Protein AF-A0A8J8BDE6-F1 (afdb_monomer)

Nearest PDB structures (foldseek):
  3aei-assembly1_A  TM=4.776E-01  e=4.892E+00  Thermococcus sp. JCM 11816

Foldseek 3Di:
DDDDDDDDDPPDPDDPDFFWWFKWWWDQDPQQWTDTDQFPDPDDRTLGTLVCLDLQQLDVQLVVLPDDQSVCSVPFKGKFWLVCLVVLLVSLVSCLVVLCSSQPDPVPPDDDDQQPDDDPPDRPRVPDPVSSVVVSVVNNVSSVSNNSSSVRNNVVVTIMIIGSDSDDIDGDPPDPDDPPDPPPDDDDDDDDDDDDDDDDDDDDDDD

Organism: NCBI:txid977794

Secondary structure (DSSP, 8-state):
--PPP--------------EEEEEEEEE-TTSBEEEE--S-SS-SEEEETTHIIIIITSHHHHHHT--SGGGTTTS-EEE-GGGHHHHHHHHHHHHTTHHHHS--GGGS-SS-TT----TTS-----SHHHHHHHHHHHHHHHHHHHHHHHHHHHHT-EEEEESS----PBPTT-------PPPPPPPPP-----------------

pLDDT: mean 70.92, std 23.75, range [28.34, 98.38]

Mean predicted aligned error: 15.82 Å

Sequence (207 aa):
MIVPKPGGSARGAWSTATVDLAVQVFIDREDGRRDLFDPPTEAAGSAGFDSWRETVWGSPRARSLGARLLPRLAEADLLVEPARLHDLLEECALLRDRLETLIPGMDALDPHAPGYYVNTGSHVRIESAEAVAHFRHTVAQRLANIESAAMYALVVGGGVAISTAARAAEPAPDAPVEPTVPSPCAPCACAPGSCADPQPDADDTEP

Radius of gyration: 30.89 Å; Cα contacts (8 Å, |Δi|>4): 254; chains: 1; bounding box: 95×48×104 Å

Structure (mmCIF, N/CA/C/O backbone):
data_AF-A0A8J8BDE6-F1
#
_entry.id   AF-A0A8J8BDE6-F1
#
loop_
_atom_site.group_PDB
_atom_site.id
_atom_site.type_symbol
_atom_site.label_atom_id
_atom_site.label_alt_id
_atom_site.label_comp_id
_atom_site.label_asym_id
_atom_site.label_entity_id
_atom_site.label_seq_id
_atom_site.pdbx_PDB_ins_code
_atom_site.Cartn_x
_atom_site.Cartn_y
_atom_site.Cartn_z
_atom_site.occupancy
_atom_site.B_iso_or_e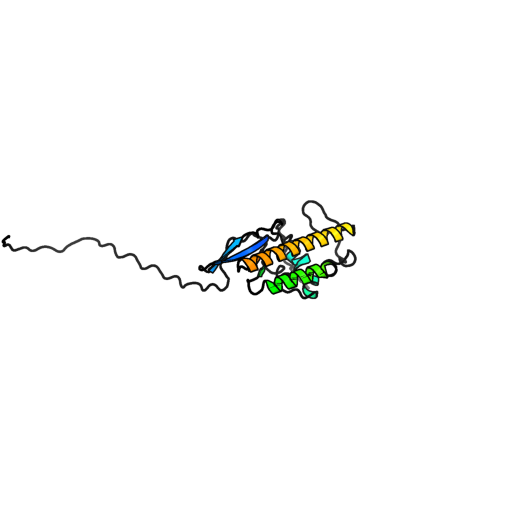quiv
_atom_site.auth_seq_id
_atom_site.auth_comp_id
_atom_site.auth_asym_id
_atom_site.auth_atom_id
_atom_site.pdbx_PDB_model_num
ATOM 1 N N . MET A 1 1 ? -25.568 -19.301 -47.663 1.00 36.06 1 MET A N 1
ATOM 2 C CA . MET A 1 1 ? -24.606 -19.691 -46.610 1.00 36.06 1 MET A CA 1
ATOM 3 C C . MET A 1 1 ? -24.149 -18.406 -45.938 1.00 36.06 1 MET A C 1
ATOM 5 O O . MET A 1 1 ? -23.683 -17.531 -46.652 1.00 36.06 1 MET A O 1
ATOM 9 N N . ILE A 1 2 ? -24.393 -18.232 -44.637 1.00 31.62 2 ILE A N 1
ATOM 10 C CA . ILE A 1 2 ? -24.129 -16.974 -43.915 1.00 31.62 2 ILE A CA 1
ATOM 11 C C . ILE A 1 2 ? -23.089 -17.260 -42.835 1.00 31.62 2 ILE A C 1
ATOM 13 O O . ILE A 1 2 ? -23.291 -18.160 -42.024 1.00 31.62 2 ILE A O 1
ATOM 17 N N . VAL A 1 3 ? -21.991 -16.504 -42.829 1.00 34.69 3 VAL A N 1
ATOM 18 C CA . VAL A 1 3 ? -20.985 -16.554 -41.760 1.00 34.69 3 VAL A CA 1
ATOM 19 C C . VAL A 1 3 ? -21.376 -15.522 -40.695 1.00 34.69 3 VAL A C 1
ATOM 21 O O . VAL A 1 3 ? -21.494 -14.341 -41.036 1.00 34.69 3 VAL A O 1
ATOM 24 N N . PRO A 1 4 ? -21.602 -15.913 -39.428 1.00 31.91 4 PRO A N 1
ATOM 25 C CA . PRO A 1 4 ? -21.906 -14.958 -38.371 1.00 31.91 4 PRO A CA 1
ATOM 26 C C . PRO A 1 4 ? -20.665 -14.120 -38.042 1.00 31.91 4 PRO A C 1
ATOM 28 O O . PRO A 1 4 ? -19.595 -14.647 -37.742 1.00 31.91 4 PRO A O 1
ATOM 31 N N . LYS A 1 5 ? -20.814 -12.794 -38.084 1.00 29.84 5 LYS A N 1
ATOM 32 C CA . LYS A 1 5 ? -19.776 -11.843 -37.674 1.00 29.84 5 LYS A CA 1
ATOM 33 C C . LYS A 1 5 ? -19.732 -11.800 -36.136 1.00 29.84 5 LYS A C 1
ATOM 35 O O . LYS A 1 5 ? -20.768 -11.490 -35.546 1.00 29.84 5 LYS A O 1
ATOM 40 N N . PRO A 1 6 ? -18.600 -12.095 -35.468 1.00 35.19 6 PRO A N 1
ATOM 41 C CA . PRO A 1 6 ? -18.543 -12.092 -34.008 1.00 35.19 6 PRO A CA 1
ATOM 42 C C . PRO A 1 6 ? -18.729 -10.670 -33.462 1.00 35.19 6 PRO A C 1
ATOM 44 O O . PRO A 1 6 ? -17.917 -9.778 -33.708 1.00 35.19 6 PRO A O 1
ATOM 47 N N . GLY A 1 7 ? -19.822 -10.459 -32.727 1.00 36.91 7 GLY A N 1
ATOM 48 C CA . GLY A 1 7 ? -20.143 -9.194 -32.072 1.00 36.91 7 GLY A CA 1
ATOM 49 C C . GLY A 1 7 ? -19.345 -9.002 -30.785 1.00 36.91 7 GLY A C 1
ATOM 50 O O . GLY A 1 7 ? -19.855 -9.260 -29.699 1.00 36.91 7 GLY A O 1
ATOM 51 N N . GLY A 1 8 ? -18.098 -8.545 -30.901 1.00 28.34 8 GLY A N 1
ATOM 52 C CA . GLY A 1 8 ? -17.304 -8.106 -29.754 1.00 28.34 8 GLY A CA 1
ATOM 53 C C . GLY A 1 8 ? -17.699 -6.697 -29.311 1.00 28.34 8 GLY A C 1
ATOM 54 O O . GLY A 1 8 ? -17.199 -5.720 -29.865 1.00 28.34 8 GLY A O 1
ATOM 55 N N . SER A 1 9 ? -18.574 -6.574 -28.309 1.00 33.00 9 SER A N 1
ATOM 56 C CA . SER A 1 9 ? -18.835 -5.284 -27.656 1.00 33.00 9 SER A CA 1
ATOM 57 C C . SER A 1 9 ? -17.592 -4.825 -26.896 1.00 33.00 9 SER A C 1
ATOM 59 O O . SER A 1 9 ? -17.266 -5.383 -25.848 1.00 33.00 9 SER A O 1
ATOM 61 N N . ALA A 1 10 ? -16.917 -3.792 -27.403 1.00 31.75 10 ALA A N 1
ATOM 62 C CA . ALA A 1 10 ? -15.747 -3.199 -26.767 1.00 31.75 10 ALA A CA 1
ATOM 63 C C . ALA A 1 10 ? -16.129 -2.468 -25.464 1.00 31.75 10 ALA A C 1
ATOM 65 O O . ALA A 1 10 ? -16.369 -1.261 -25.448 1.00 31.75 10 ALA A O 1
ATOM 66 N N . ARG A 1 11 ? -16.175 -3.205 -24.347 1.00 38.56 11 ARG A N 1
ATOM 67 C CA . ARG A 1 11 ? -16.138 -2.619 -23.000 1.00 38.56 11 ARG A CA 1
ATOM 68 C C . ARG A 1 11 ? -14.715 -2.115 -22.762 1.00 38.56 11 ARG A C 1
ATOM 70 O O . ARG A 1 11 ? -13.832 -2.902 -22.450 1.00 38.56 11 ARG A O 1
ATOM 77 N N . GLY A 1 12 ? -14.496 -0.825 -22.996 1.00 29.41 12 GLY A N 1
ATOM 78 C CA . GLY A 1 12 ? -13.153 -0.242 -23.007 1.00 29.41 12 GLY A CA 1
ATOM 79 C C . GLY A 1 12 ? -13.140 1.279 -23.132 1.00 29.41 12 GLY A C 1
ATOM 80 O O . GLY A 1 12 ? -12.253 1.828 -23.776 1.00 29.41 12 GLY A O 1
ATOM 81 N N . ALA A 1 13 ? -14.125 1.967 -22.547 1.00 30.31 13 ALA A N 1
ATOM 82 C CA . ALA A 1 13 ? -14.030 3.404 -22.304 1.00 30.31 13 ALA A CA 1
ATOM 83 C C . ALA A 1 13 ? -13.160 3.615 -21.054 1.00 30.31 13 ALA A C 1
ATOM 85 O O . ALA A 1 13 ? -13.671 3.697 -19.939 1.00 30.31 13 ALA A O 1
ATOM 86 N N . TRP A 1 14 ? -11.840 3.594 -21.241 1.00 32.06 14 TRP A N 1
ATOM 87 C CA . TRP A 1 14 ? -10.869 3.796 -20.168 1.00 32.06 14 TRP A CA 1
ATOM 88 C C . TRP A 1 14 ? -10.913 5.253 -19.696 1.00 32.06 14 TRP A C 1
ATOM 90 O O . TRP A 1 14 ? -10.899 6.179 -20.509 1.00 32.06 14 TRP A O 1
ATOM 100 N N . SER A 1 15 ? -11.009 5.457 -18.381 1.00 32.34 15 SER A N 1
ATOM 101 C CA . SER A 1 15 ? -11.026 6.800 -17.800 1.00 32.34 15 SER A CA 1
ATOM 102 C C . SER A 1 15 ? -9.646 7.437 -17.940 1.00 32.34 15 SER A C 1
ATOM 104 O O . SER A 1 15 ? -8.646 6.851 -17.536 1.00 32.34 15 SER A O 1
ATOM 106 N N . THR A 1 16 ? -9.582 8.646 -18.494 1.00 36.50 16 THR A N 1
ATOM 107 C CA . THR A 1 16 ? -8.327 9.393 -18.689 1.00 36.50 16 THR A CA 1
ATOM 108 C C . THR A 1 16 ? -7.998 10.317 -17.511 1.00 36.50 16 THR A C 1
ATOM 110 O O . THR A 1 16 ? -7.275 11.297 -17.681 1.00 36.50 16 THR A O 1
ATOM 113 N N . ALA A 1 17 ? -8.569 10.062 -16.332 1.00 39.88 17 ALA A N 1
ATOM 114 C CA . ALA A 1 17 ? -8.265 10.808 -15.117 1.00 39.88 17 ALA A CA 1
ATOM 115 C C . ALA A 1 17 ? -6.976 10.271 -14.475 1.00 39.88 17 ALA A C 1
ATOM 117 O O . ALA A 1 17 ? -6.882 9.082 -14.177 1.00 39.88 17 ALA A O 1
ATOM 118 N N . THR A 1 18 ? -5.997 11.145 -14.225 1.00 56.31 18 THR A N 1
ATOM 119 C CA . THR A 1 18 ? -4.783 10.801 -13.468 1.00 56.31 18 THR A CA 1
ATOM 120 C C . THR A 1 18 ? -5.122 10.700 -11.982 1.00 56.31 18 THR A C 1
ATOM 122 O O . THR A 1 18 ? -4.925 11.648 -11.225 1.00 56.31 18 THR A O 1
ATOM 125 N N . VAL A 1 19 ? -5.689 9.566 -11.578 1.00 71.00 19 VAL A N 1
ATOM 126 C CA . VAL A 1 19 ? -6.031 9.288 -10.181 1.00 71.00 19 VAL A CA 1
ATOM 127 C C . VAL A 1 19 ? -4.847 8.606 -9.491 1.00 71.00 19 VAL A C 1
ATOM 129 O O . VAL A 1 19 ? -4.260 7.665 -10.030 1.00 71.00 19 VAL A O 1
ATOM 132 N N . ASP A 1 20 ? -4.480 9.102 -8.313 1.00 83.69 20 ASP A N 1
ATOM 133 C CA . ASP A 1 20 ? -3.464 8.507 -7.441 1.00 83.69 20 ASP A CA 1
ATOM 134 C C . ASP A 1 20 ? -4.147 7.621 -6.390 1.00 83.69 20 ASP A C 1
ATOM 136 O O . ASP A 1 20 ? -5.269 7.907 -5.970 1.00 83.69 20 ASP A O 1
ATOM 140 N N . LEU A 1 21 ? -3.495 6.538 -5.971 1.00 89.31 21 LEU A N 1
ATOM 141 C CA . LEU A 1 21 ? -3.986 5.704 -4.878 1.00 89.31 21 LEU A CA 1
ATOM 142 C C . LEU A 1 21 ? -3.604 6.366 -3.554 1.00 89.31 21 LEU A C 1
ATOM 144 O O . LEU A 1 21 ? -2.434 6.347 -3.166 1.00 89.31 21 LEU A O 1
ATOM 148 N N . ALA A 1 22 ? -4.584 6.931 -2.855 1.00 91.06 22 ALA A N 1
ATOM 149 C CA . ALA A 1 22 ? -4.401 7.407 -1.493 1.00 91.06 22 ALA A CA 1
ATOM 150 C C . ALA A 1 22 ? -4.182 6.215 -0.549 1.00 91.06 22 ALA A C 1
ATOM 152 O O . ALA A 1 22 ? -4.798 5.164 -0.718 1.00 91.06 22 ALA A O 1
ATOM 153 N N . VAL A 1 23 ? -3.317 6.394 0.446 1.00 92.62 23 VAL A N 1
ATOM 154 C CA . VAL A 1 23 ? -3.025 5.474 1.548 1.00 92.62 23 VAL A CA 1
ATOM 155 C C . VAL A 1 23 ? -3.414 6.194 2.826 1.00 92.62 23 VAL A C 1
ATOM 157 O O . VAL A 1 23 ? -2.719 7.106 3.274 1.00 92.62 23 VAL A O 1
ATOM 160 N N . GLN A 1 24 ? -4.537 5.787 3.396 1.00 92.44 24 GLN A N 1
ATOM 161 C CA . GLN A 1 24 ? -5.127 6.410 4.571 1.00 92.44 24 GLN A CA 1
ATOM 162 C C . GLN A 1 24 ? -5.175 5.401 5.711 1.00 92.44 24 GLN A C 1
ATOM 164 O O . GLN A 1 24 ? -5.291 4.194 5.494 1.00 92.44 24 GLN A O 1
ATOM 169 N N . VAL A 1 25 ? -5.078 5.891 6.939 1.00 93.25 25 VAL A N 1
ATOM 170 C CA . VAL A 1 25 ? -5.324 5.089 8.137 1.00 93.25 25 VAL A CA 1
ATOM 171 C C . VAL A 1 25 ? -6.780 5.301 8.539 1.00 93.25 25 VAL A C 1
ATOM 173 O O . VAL A 1 25 ? -7.316 6.397 8.372 1.00 93.25 25 VAL A O 1
ATOM 176 N N . PHE A 1 26 ? -7.437 4.250 9.027 1.00 92.50 26 PHE A N 1
ATOM 177 C CA . PHE A 1 26 ? -8.795 4.343 9.554 1.00 92.50 26 PHE A CA 1
ATOM 178 C C . PHE A 1 26 ? -8.887 3.861 10.995 1.00 92.50 26 PHE A C 1
ATOM 180 O O . PHE A 1 26 ? -8.190 2.926 11.381 1.00 92.50 26 PHE A O 1
ATOM 187 N N . ILE A 1 27 ? -9.795 4.450 11.768 1.00 92.56 27 ILE A N 1
ATOM 188 C CA . ILE A 1 27 ? -10.221 3.934 13.075 1.00 92.56 27 ILE A CA 1
ATOM 189 C C . ILE A 1 27 ? -11.714 3.613 13.002 1.00 92.56 27 ILE A C 1
ATOM 191 O O . ILE A 1 27 ? -12.507 4.429 12.526 1.00 92.56 27 ILE A O 1
ATOM 195 N N . ASP A 1 28 ? -12.088 2.421 13.467 1.00 89.25 28 ASP A N 1
ATOM 196 C CA . ASP A 1 28 ? -13.484 2.039 13.677 1.00 89.25 28 ASP A CA 1
ATOM 197 C C . ASP A 1 28 ? -14.058 2.767 14.900 1.00 89.25 28 ASP A C 1
ATOM 199 O O . ASP A 1 28 ? -13.485 2.739 15.991 1.00 89.25 28 ASP A O 1
ATOM 203 N N . ARG A 1 29 ? -15.205 3.419 14.716 1.00 87.00 29 ARG A N 1
ATOM 204 C CA . ARG A 1 29 ? -15.984 4.064 15.776 1.00 87.00 29 ARG A CA 1
ATOM 205 C C . ARG A 1 29 ? -16.989 3.107 16.412 1.00 87.00 29 ARG A C 1
ATOM 207 O O . ARG A 1 29 ? -17.423 2.128 15.808 1.00 87.00 29 ARG A O 1
ATOM 214 N N . GLU A 1 30 ? -17.466 3.489 17.595 1.00 86.19 30 GLU A N 1
ATOM 215 C CA . GLU A 1 30 ? -18.579 2.833 18.299 1.00 86.19 30 GLU A CA 1
ATOM 216 C C . GLU A 1 30 ? -19.895 2.814 17.487 1.00 86.19 30 GLU A C 1
ATOM 218 O O . GLU A 1 30 ? -20.733 1.948 17.717 1.00 86.19 30 GLU A O 1
ATOM 223 N N . ASP A 1 31 ? -20.071 3.719 16.511 1.00 82.81 31 ASP A N 1
ATOM 224 C CA . ASP A 1 31 ? -21.223 3.763 15.592 1.00 82.81 31 ASP A CA 1
ATOM 225 C C . ASP A 1 31 ? -21.050 2.894 14.322 1.00 82.81 31 ASP A C 1
ATOM 227 O O . ASP A 1 31 ? -21.857 2.976 13.395 1.00 82.81 31 ASP A O 1
ATOM 231 N N . GLY A 1 32 ? -19.995 2.071 14.251 1.00 81.94 32 GLY A N 1
ATOM 232 C CA . GLY A 1 32 ? -19.705 1.187 13.113 1.00 81.94 32 GLY A CA 1
ATOM 233 C C . GLY A 1 32 ? -19.170 1.901 11.863 1.00 81.94 32 GLY A C 1
ATOM 234 O O . GLY A 1 32 ? -19.065 1.288 10.793 1.00 81.94 32 GLY A O 1
ATOM 235 N N . ARG A 1 33 ? -18.842 3.196 11.968 1.00 84.50 33 ARG A N 1
ATOM 236 C CA . ARG A 1 33 ? -18.238 3.990 10.891 1.00 84.50 33 ARG A CA 1
ATOM 237 C C . ARG A 1 33 ? -16.717 4.028 10.994 1.00 84.50 33 ARG A C 1
ATOM 239 O O . ARG A 1 33 ? -16.152 3.870 12.071 1.00 84.50 33 ARG A O 1
ATOM 246 N N . ARG A 1 34 ? -16.057 4.309 9.868 1.00 87.38 34 ARG A N 1
ATOM 247 C CA . ARG A 1 34 ? -14.596 4.440 9.781 1.00 87.38 34 ARG A CA 1
ATOM 248 C C . ARG A 1 34 ? -14.181 5.895 9.613 1.00 87.38 34 ARG A C 1
ATOM 250 O O . ARG A 1 34 ? -14.424 6.479 8.560 1.00 87.38 34 ARG A O 1
ATOM 257 N N . ASP A 1 35 ? -13.533 6.468 10.623 1.00 88.44 35 ASP A N 1
ATOM 258 C CA . ASP A 1 35 ? -12.855 7.759 10.475 1.00 88.44 35 ASP A CA 1
ATOM 259 C C . ASP A 1 35 ? -11.557 7.534 9.702 1.00 88.44 35 ASP A C 1
ATOM 261 O O . ASP A 1 35 ? -10.646 6.886 10.212 1.00 88.44 35 ASP A O 1
ATOM 265 N N . LEU A 1 36 ? -11.492 8.054 8.476 1.00 88.81 36 LEU A N 1
ATOM 266 C CA . LEU A 1 36 ? -10.330 7.989 7.588 1.00 88.81 36 LEU A CA 1
ATOM 267 C C . LEU A 1 36 ? -9.510 9.278 7.683 1.00 88.81 36 LEU A C 1
ATOM 269 O O . LEU A 1 36 ? -10.061 10.378 7.624 1.00 88.81 36 LEU A O 1
ATOM 273 N N . PHE A 1 37 ? -8.194 9.132 7.808 1.00 87.00 37 PHE A N 1
ATOM 274 C CA . PHE A 1 37 ? -7.243 10.234 7.903 1.00 87.00 37 PHE A CA 1
ATOM 275 C C . PHE A 1 37 ? -5.923 9.889 7.209 1.00 87.00 37 PHE A C 1
ATOM 277 O O . PHE A 1 37 ? -5.487 8.735 7.173 1.00 87.00 37 PHE A O 1
ATOM 284 N N . ASP A 1 38 ? -5.266 10.910 6.669 1.00 84.88 38 ASP A N 1
ATOM 285 C CA . ASP A 1 38 ? -3.924 10.763 6.118 1.00 84.88 38 ASP A CA 1
ATOM 286 C C . ASP A 1 38 ? -2.926 10.522 7.272 1.00 84.88 38 ASP A C 1
ATOM 288 O O . ASP A 1 38 ? -3.027 11.175 8.319 1.00 84.88 38 ASP A O 1
ATOM 292 N N . PRO A 1 39 ? -1.971 9.583 7.141 1.00 77.06 39 PRO A N 1
ATOM 293 C CA . PRO A 1 39 ? -0.975 9.344 8.181 1.00 77.06 39 PRO A CA 1
ATOM 294 C C . PRO A 1 39 ? -0.066 10.580 8.357 1.00 77.06 39 PRO A C 1
ATOM 296 O O . PRO A 1 39 ? 0.253 11.246 7.370 1.00 77.06 39 PRO A O 1
ATOM 299 N N . PRO A 1 40 ? 0.415 10.889 9.580 1.00 69.06 40 PRO A N 1
ATOM 300 C CA . PRO A 1 40 ? 1.251 12.057 9.874 1.00 69.06 40 PRO A CA 1
ATOM 301 C C . PRO A 1 40 ? 2.715 11.832 9.451 1.00 69.06 40 PRO A C 1
ATOM 303 O O . PRO A 1 40 ? 3.649 11.962 10.240 1.00 69.06 40 PRO A O 1
ATOM 306 N N . THR A 1 41 ? 2.910 11.445 8.194 1.00 64.69 41 THR A N 1
ATOM 307 C CA . THR A 1 41 ? 4.199 11.147 7.569 1.00 64.69 41 THR A CA 1
ATOM 308 C C . THR A 1 41 ? 4.591 12.276 6.624 1.00 64.69 41 THR A C 1
ATOM 310 O O . THR A 1 41 ? 3.747 12.779 5.891 1.00 64.69 41 THR A O 1
ATOM 313 N N . GLU A 1 42 ? 5.878 12.627 6.546 1.00 59.41 42 GLU A N 1
ATOM 314 C CA . GLU A 1 42 ? 6.358 13.628 5.571 1.00 59.41 42 GLU A CA 1
ATOM 315 C C . GLU A 1 42 ? 6.179 13.180 4.105 1.00 59.41 42 GLU A C 1
ATOM 317 O O . GLU A 1 42 ? 6.228 13.994 3.183 1.00 59.41 42 GLU A O 1
ATOM 322 N N . ALA A 1 43 ? 5.943 11.885 3.872 1.00 57.94 43 ALA A N 1
ATOM 323 C CA . ALA A 1 43 ? 5.568 11.363 2.570 1.00 57.94 43 ALA A CA 1
ATOM 324 C C . ALA A 1 43 ? 4.059 11.516 2.310 1.00 57.94 43 ALA A C 1
ATOM 326 O O . ALA A 1 43 ? 3.230 11.206 3.162 1.00 57.94 43 ALA A O 1
ATOM 327 N N . ALA A 1 44 ? 3.712 11.943 1.094 1.00 64.00 44 ALA A N 1
ATOM 328 C CA . ALA A 1 44 ? 2.381 12.417 0.703 1.00 64.00 44 ALA A CA 1
ATOM 329 C C . ALA A 1 44 ? 1.302 11.321 0.510 1.00 64.00 44 ALA A C 1
ATOM 331 O O . ALA A 1 44 ? 0.622 11.318 -0.511 1.00 64.00 44 ALA A O 1
ATOM 332 N N . GLY A 1 45 ? 1.181 10.363 1.439 1.00 80.12 45 GLY A N 1
ATOM 333 C CA . GLY A 1 45 ? 0.035 9.442 1.534 1.00 80.12 45 GLY A CA 1
ATOM 334 C C . GLY A 1 45 ? -0.294 8.646 0.264 1.00 80.12 45 GLY A C 1
ATOM 335 O O . GLY A 1 45 ? -1.449 8.321 0.039 1.00 80.12 45 GLY A O 1
ATOM 336 N N . SER A 1 46 ? 0.685 8.371 -0.601 1.00 89.31 46 SER A N 1
ATOM 337 C CA . SER A 1 46 ? 0.456 7.815 -1.945 1.00 89.31 46 SER A CA 1
ATOM 338 C C . SER A 1 46 ? 0.954 6.372 -2.056 1.00 89.31 46 SER A C 1
ATOM 340 O O . SER A 1 46 ? 2.064 6.077 -1.607 1.00 89.31 46 SER A O 1
ATOM 342 N N . ALA A 1 47 ? 0.194 5.503 -2.727 1.00 90.81 47 ALA A N 1
ATOM 343 C CA . ALA A 1 47 ? 0.591 4.172 -3.213 1.00 90.81 47 ALA A CA 1
ATOM 344 C C . ALA A 1 47 ? 0.878 4.161 -4.732 1.00 90.81 47 ALA A C 1
ATOM 346 O O . ALA A 1 47 ? 1.069 3.099 -5.328 1.00 90.81 47 ALA A O 1
ATOM 347 N N . GLY A 1 48 ? 0.963 5.338 -5.359 1.00 88.38 48 GLY A N 1
ATOM 348 C CA . GLY A 1 48 ? 1.171 5.492 -6.797 1.00 88.38 48 GLY A CA 1
ATOM 349 C C . GLY A 1 48 ? -0.130 5.408 -7.593 1.00 88.38 48 GLY A C 1
ATOM 350 O O . GLY A 1 48 ? -1.207 5.218 -7.038 1.00 88.38 48 GLY A O 1
ATOM 351 N N . PHE A 1 49 ? -0.026 5.573 -8.908 1.00 86.56 49 PHE A N 1
ATOM 352 C CA . PHE A 1 49 ? -1.179 5.781 -9.786 1.00 86.56 49 PHE A CA 1
ATOM 353 C C . PHE A 1 49 ? -2.168 4.608 -9.796 1.00 86.56 49 PHE A C 1
ATOM 355 O O . PHE A 1 49 ? -1.781 3.455 -9.625 1.00 86.56 49 PHE A O 1
ATOM 362 N N . ASP A 1 50 ? -3.430 4.882 -10.123 1.00 83.06 50 ASP A N 1
ATOM 363 C CA . ASP A 1 50 ? -4.483 3.869 -10.294 1.00 83.06 50 ASP A CA 1
ATOM 364 C C . ASP A 1 50 ? -4.066 2.718 -11.233 1.00 83.06 50 ASP A C 1
ATOM 366 O O . ASP A 1 50 ? -4.285 1.545 -10.946 1.00 83.06 50 ASP A O 1
ATOM 370 N N . SER A 1 51 ? -3.323 3.016 -12.302 1.00 79.94 51 SER A N 1
ATOM 371 C CA . SER A 1 51 ? -2.779 2.003 -13.220 1.00 79.94 51 SER A CA 1
ATOM 372 C C . SER A 1 51 ? -1.794 1.016 -12.567 1.00 79.94 51 SER A C 1
ATOM 374 O O . SER A 1 51 ? -1.571 -0.080 -13.094 1.00 79.94 51 SER A O 1
ATOM 376 N N . TRP A 1 52 ? -1.211 1.343 -11.407 1.00 89.44 52 TRP A N 1
ATOM 377 C CA . TRP A 1 52 ? -0.332 0.446 -10.647 1.00 89.44 52 TRP A CA 1
ATOM 378 C C . TRP A 1 52 ? -1.101 -0.670 -9.940 1.00 89.44 52 TRP A C 1
ATOM 380 O O . TRP A 1 52 ? -0.490 -1.701 -9.648 1.00 89.44 52 TRP A O 1
ATOM 390 N N . ARG A 1 53 ? -2.427 -0.530 -9.755 1.00 89.94 53 ARG A N 1
ATOM 391 C CA . ARG A 1 53 ? -3.325 -1.619 -9.331 1.00 89.94 53 ARG A CA 1
ATOM 392 C C . ARG A 1 53 ? -3.069 -2.895 -10.119 1.00 89.94 53 ARG A C 1
ATOM 394 O O . ARG A 1 53 ? -2.884 -3.944 -9.520 1.00 89.94 53 ARG A O 1
ATOM 401 N N . GLU A 1 54 ? -3.010 -2.796 -11.445 1.00 83.88 54 GLU A N 1
ATOM 402 C CA . GLU A 1 54 ? -2.769 -3.928 -12.347 1.00 83.88 54 GLU A CA 1
ATOM 403 C C . GLU A 1 54 ? -1.278 -4.109 -12.666 1.00 83.88 54 GLU A C 1
ATOM 405 O O . GLU A 1 54 ? -0.756 -5.224 -12.632 1.00 83.88 54 GLU A O 1
ATOM 410 N N . THR A 1 55 ? -0.579 -3.011 -12.979 1.00 80.88 55 THR A N 1
ATOM 411 C CA . THR A 1 55 ? 0.773 -3.069 -13.571 1.00 80.88 55 THR A CA 1
ATOM 412 C C . THR A 1 55 ? 1.904 -3.307 -12.570 1.00 80.88 55 THR A C 1
ATOM 414 O O . THR A 1 55 ? 2.958 -3.801 -12.971 1.00 80.88 55 THR A O 1
ATOM 417 N N . VAL A 1 56 ? 1.697 -3.013 -11.280 1.00 89.69 56 VAL A N 1
ATOM 418 C CA . VAL A 1 56 ? 2.695 -3.220 -10.215 1.00 89.69 56 VAL A CA 1
ATOM 419 C C . VAL A 1 56 ? 2.136 -4.147 -9.136 1.00 89.69 56 VAL A C 1
ATOM 421 O O . VAL A 1 56 ? 2.605 -5.277 -8.997 1.00 89.69 56 VAL A O 1
ATOM 424 N N . TRP A 1 57 ? 1.107 -3.708 -8.412 1.00 93.50 57 TRP A N 1
ATOM 425 C CA . TRP A 1 57 ? 0.605 -4.360 -7.200 1.00 93.50 57 TRP A CA 1
ATOM 426 C C . TRP A 1 57 ? -0.111 -5.685 -7.493 1.00 93.50 57 TRP A C 1
ATOM 428 O O . TRP A 1 57 ? 0.253 -6.717 -6.941 1.00 93.50 57 TRP A O 1
ATOM 438 N N . GLY A 1 58 ? -1.064 -5.689 -8.425 1.00 89.19 58 GLY A N 1
ATOM 439 C CA . GLY A 1 58 ? -1.766 -6.870 -8.944 1.00 89.19 58 GLY A CA 1
ATOM 440 C C . GLY A 1 58 ? -1.022 -7.643 -10.026 1.00 89.19 58 GLY A C 1
ATOM 441 O O . GLY A 1 58 ? -1.580 -8.587 -10.594 1.00 89.19 58 GLY A O 1
ATOM 442 N N . SER A 1 59 ? 0.228 -7.274 -10.315 1.00 88.94 59 SER A N 1
ATOM 443 C CA . SER A 1 59 ? 1.008 -7.932 -11.358 1.00 88.94 59 SER A CA 1
ATOM 444 C C . SER A 1 59 ? 1.178 -9.434 -11.062 1.00 88.94 59 SER A C 1
ATOM 446 O O . SER A 1 59 ? 1.290 -9.843 -9.898 1.00 88.94 59 SER A O 1
ATOM 448 N N . PRO A 1 60 ? 1.284 -10.294 -12.096 1.00 87.25 60 PRO A N 1
ATOM 449 C CA . PRO A 1 60 ? 1.639 -11.700 -11.901 1.00 87.25 60 PRO A CA 1
ATOM 450 C C . PRO A 1 60 ? 2.952 -11.881 -11.123 1.00 87.25 60 PRO A C 1
ATOM 452 O O . PRO A 1 60 ? 3.121 -12.884 -10.436 1.00 87.25 60 PRO A O 1
ATOM 455 N N . ARG A 1 61 ? 3.854 -10.889 -11.184 1.00 89.88 61 ARG A N 1
ATOM 456 C CA . ARG A 1 61 ? 5.144 -10.867 -10.482 1.00 89.88 61 ARG A CA 1
ATOM 457 C C . ARG A 1 61 ? 4.963 -10.727 -8.974 1.00 89.88 61 ARG A C 1
ATOM 459 O O . ARG A 1 61 ? 5.456 -11.585 -8.246 1.00 89.88 61 ARG A O 1
ATOM 466 N N . ALA A 1 62 ? 4.190 -9.740 -8.514 1.00 91.12 62 ALA A N 1
ATOM 467 C CA . ALA A 1 62 ? 3.843 -9.588 -7.097 1.00 91.12 62 ALA A CA 1
ATOM 468 C C . ALA A 1 62 ? 3.197 -10.865 -6.534 1.00 91.12 62 ALA A C 1
ATOM 470 O O . ALA A 1 62 ? 3.644 -11.401 -5.519 1.00 91.12 62 ALA A O 1
ATOM 471 N N . ARG A 1 63 ? 2.218 -11.425 -7.258 1.00 93.81 63 ARG A N 1
ATOM 472 C CA . ARG A 1 63 ? 1.559 -12.693 -6.898 1.00 93.81 63 ARG A CA 1
ATOM 473 C C . ARG A 1 63 ? 2.553 -13.863 -6.841 1.00 93.81 63 ARG A C 1
ATOM 475 O O . ARG A 1 63 ? 2.519 -14.641 -5.894 1.00 93.81 63 ARG A O 1
ATOM 482 N N . SER A 1 64 ? 3.481 -13.963 -7.799 1.00 93.75 64 SER A N 1
ATOM 483 C CA . SER A 1 64 ? 4.509 -15.021 -7.826 1.00 93.75 64 SER A CA 1
ATOM 484 C C . SER A 1 64 ? 5.570 -14.902 -6.724 1.00 93.75 64 SER A C 1
ATOM 486 O O . SER A 1 64 ? 6.141 -15.914 -6.327 1.00 93.75 64 SER A O 1
ATOM 488 N N . LEU A 1 65 ? 5.806 -13.693 -6.199 1.00 95.75 65 LEU A N 1
ATOM 489 C CA . LEU A 1 65 ? 6.664 -13.465 -5.032 1.00 95.75 65 LEU A CA 1
ATOM 490 C C . LEU A 1 65 ? 6.016 -13.931 -3.719 1.00 95.75 65 LEU A C 1
ATOM 492 O O . LEU A 1 65 ? 6.724 -14.098 -2.731 1.00 95.75 65 LEU A O 1
ATOM 496 N N . GLY A 1 66 ? 4.700 -14.173 -3.712 1.00 96.62 66 GLY A N 1
ATOM 497 C CA . GLY A 1 66 ? 3.939 -14.647 -2.554 1.00 96.62 66 GLY A CA 1
ATOM 498 C C . GLY A 1 66 ? 2.961 -13.628 -1.964 1.00 96.62 66 GLY A C 1
ATOM 499 O O . GLY A 1 66 ? 2.253 -13.981 -1.022 1.00 96.62 66 GLY A O 1
ATOM 500 N N . ALA A 1 67 ? 2.892 -12.410 -2.517 1.00 96.62 67 ALA A N 1
ATOM 501 C CA . ALA A 1 67 ? 1.989 -11.351 -2.065 1.00 96.62 67 ALA A CA 1
ATOM 502 C C . ALA A 1 67 ? 0.502 -11.721 -2.260 1.00 96.62 67 ALA A C 1
ATOM 504 O O . ALA A 1 67 ? 0.130 -12.409 -3.216 1.00 96.62 67 ALA A O 1
ATOM 505 N N . ARG A 1 68 ? -0.353 -11.255 -1.342 1.00 97.06 68 ARG A N 1
ATOM 506 C CA . ARG A 1 68 ? -1.778 -11.608 -1.206 1.00 97.06 68 ARG A CA 1
ATOM 507 C C . ARG A 1 68 ? -2.692 -10.422 -0.888 1.00 97.06 68 ARG A C 1
ATOM 509 O O . ARG A 1 68 ? -3.887 -10.527 -1.157 1.00 97.06 68 ARG A O 1
ATOM 516 N N . LEU A 1 69 ? -2.180 -9.338 -0.303 1.00 98.00 69 LEU A N 1
ATOM 517 C CA . LEU A 1 69 ? -2.965 -8.154 0.057 1.00 98.00 69 LEU A CA 1
ATOM 518 C C . LEU A 1 69 ? -2.939 -7.113 -1.065 1.00 98.00 69 LEU A C 1
ATOM 520 O O . LEU A 1 69 ? -3.966 -6.880 -1.701 1.00 98.00 69 LEU A O 1
ATOM 524 N N . LEU A 1 70 ? -1.769 -6.554 -1.370 1.00 96.81 70 LEU A N 1
ATOM 525 C CA . LEU A 1 70 ? -1.558 -5.577 -2.438 1.00 96.81 70 LEU A CA 1
ATOM 526 C C . LEU A 1 70 ? -2.007 -6.101 -3.816 1.00 96.81 70 LEU A C 1
ATOM 528 O O . LEU A 1 70 ? -2.606 -5.322 -4.558 1.00 96.81 70 LEU A O 1
ATOM 532 N N . PRO A 1 71 ? -1.876 -7.400 -4.167 1.00 96.50 71 PRO A N 1
ATOM 533 C CA . PRO A 1 71 ? -2.400 -7.896 -5.436 1.00 96.50 71 PRO A CA 1
ATOM 534 C C . PRO A 1 71 ? -3.925 -7.938 -5.583 1.00 96.50 71 PRO A C 1
ATOM 536 O O . PRO A 1 71 ? -4.402 -8.277 -6.669 1.00 96.50 71 PRO A O 1
ATOM 539 N N . ARG A 1 72 ? -4.685 -7.596 -4.533 1.00 96.62 72 ARG A N 1
ATOM 540 C CA . ARG A 1 72 ? -6.141 -7.369 -4.597 1.00 96.62 72 ARG A CA 1
ATOM 541 C C . ARG A 1 72 ? -6.490 -5.969 -5.107 1.00 96.62 72 ARG 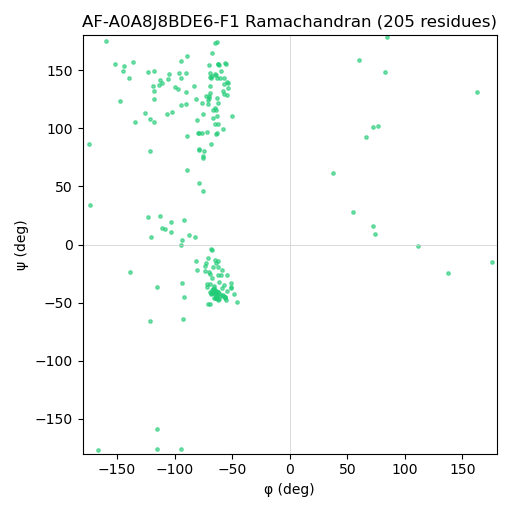A C 1
ATOM 543 O O . ARG A 1 72 ? -7.628 -5.747 -5.508 1.00 96.62 72 ARG A O 1
ATOM 550 N N . LEU A 1 73 ? -5.524 -5.042 -5.156 1.00 93.69 73 LEU A N 1
ATOM 551 C CA . LEU A 1 73 ? -5.737 -3.689 -5.680 1.00 93.69 73 LEU A CA 1
ATOM 552 C C . LEU A 1 73 ? -6.187 -3.679 -7.148 1.00 93.69 73 LEU A C 1
ATOM 554 O O . LEU A 1 73 ? -6.900 -2.760 -7.537 1.00 93.69 73 LEU A O 1
ATOM 558 N N . ALA A 1 74 ? -5.840 -4.707 -7.934 1.00 90.19 74 ALA A N 1
ATOM 559 C CA . ALA A 1 74 ? -6.347 -4.933 -9.296 1.00 90.19 74 ALA A CA 1
ATOM 560 C C . ALA A 1 74 ? -7.856 -5.234 -9.384 1.00 90.19 74 ALA A C 1
ATOM 562 O O . ALA A 1 74 ? -8.404 -5.241 -10.480 1.00 90.19 74 ALA A O 1
ATOM 563 N N . GLU A 1 75 ? -8.518 -5.527 -8.264 1.00 90.25 75 GLU A N 1
ATOM 564 C CA . GLU A 1 75 ? -9.919 -5.961 -8.226 1.00 90.25 75 GLU A CA 1
ATOM 565 C C . GLU A 1 75 ? -10.816 -4.947 -7.499 1.00 90.25 75 GLU A C 1
ATOM 567 O O . GLU A 1 75 ? -11.956 -4.738 -7.912 1.00 90.25 75 GLU A O 1
ATOM 572 N N . ALA A 1 76 ? -10.314 -4.301 -6.439 1.00 91.12 76 ALA A N 1
ATOM 573 C CA . ALA A 1 76 ? -11.046 -3.303 -5.654 1.00 91.12 76 ALA A CA 1
ATOM 574 C C . ALA A 1 76 ? -10.103 -2.381 -4.854 1.00 91.12 76 ALA A C 1
ATOM 576 O O . ALA A 1 76 ? -8.889 -2.585 -4.808 1.00 91.12 76 ALA A O 1
ATOM 577 N N . ASP A 1 77 ? -10.664 -1.372 -4.180 1.00 93.25 77 ASP A N 1
ATOM 578 C CA . ASP A 1 77 ? -10.000 -0.708 -3.049 1.00 93.25 77 ASP A CA 1
ATOM 579 C C . ASP A 1 77 ? -9.600 -1.744 -1.981 1.00 93.25 77 ASP A C 1
ATOM 581 O O . ASP A 1 77 ? -10.346 -2.685 -1.697 1.00 93.25 77 ASP A O 1
ATOM 585 N N . LEU A 1 78 ? -8.417 -1.581 -1.388 1.00 95.38 78 LEU A N 1
ATOM 586 C CA . LEU A 1 78 ? -7.893 -2.502 -0.380 1.00 95.38 78 LEU A CA 1
ATOM 587 C C . LEU A 1 78 ? -8.065 -1.896 1.011 1.00 95.38 78 LEU A C 1
ATOM 589 O O . LEU A 1 78 ? -7.391 -0.925 1.339 1.00 95.38 78 LEU A O 1
ATOM 593 N N . LEU A 1 79 ? -8.905 -2.506 1.848 1.00 95.44 79 LEU A N 1
ATOM 594 C CA . LEU A 1 79 ? -8.866 -2.293 3.294 1.00 95.44 79 LEU A CA 1
ATOM 595 C C . LEU A 1 79 ? -8.128 -3.457 3.968 1.00 95.44 79 LEU A C 1
ATOM 597 O O . LEU A 1 79 ? -8.338 -4.629 3.638 1.00 95.44 79 LEU A O 1
ATOM 601 N N . VAL A 1 80 ? -7.252 -3.107 4.908 1.00 96.81 80 VAL A N 1
ATOM 602 C CA . VAL A 1 80 ? -6.483 -4.015 5.757 1.00 96.81 80 VAL A CA 1
ATOM 603 C C . VAL A 1 80 ? -6.825 -3.704 7.208 1.00 96.81 80 VAL A C 1
ATOM 605 O O . VAL A 1 80 ? -6.442 -2.668 7.748 1.00 96.81 80 VAL A O 1
ATOM 608 N N . GLU A 1 81 ? -7.569 -4.620 7.818 1.00 96.00 81 GLU A N 1
ATOM 609 C CA . GLU A 1 81 ? -7.987 -4.560 9.220 1.00 96.00 81 GLU A CA 1
ATOM 610 C C . GLU A 1 81 ? -6.784 -4.565 10.183 1.00 96.00 81 GLU A C 1
ATOM 612 O O . GLU A 1 81 ? -5.755 -5.159 9.838 1.00 96.00 81 GLU A O 1
ATOM 617 N N . PRO A 1 82 ? -6.907 -4.010 11.410 1.00 95.44 82 PRO A N 1
ATOM 618 C CA . PRO A 1 82 ? -5.811 -3.948 12.387 1.00 95.44 82 PRO A CA 1
ATOM 619 C C . PRO A 1 82 ? -5.082 -5.290 12.574 1.00 95.44 82 PRO A C 1
ATOM 621 O O . PRO A 1 82 ? -3.854 -5.369 12.548 1.00 95.44 82 PRO A O 1
ATOM 624 N N . ALA A 1 83 ? -5.850 -6.383 12.655 1.00 96.44 83 ALA A N 1
ATOM 625 C CA . ALA A 1 83 ? -5.353 -7.749 12.832 1.00 96.44 83 ALA A CA 1
ATOM 626 C C . ALA A 1 83 ? -4.568 -8.326 11.631 1.00 96.44 83 ALA A C 1
ATOM 628 O O . ALA A 1 83 ? -4.063 -9.442 11.726 1.00 96.44 83 ALA A 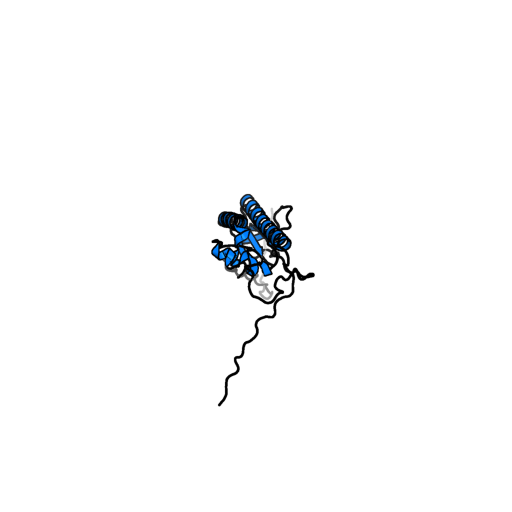O 1
ATOM 629 N N . ARG A 1 84 ? -4.481 -7.610 10.500 1.00 97.75 84 ARG A N 1
ATOM 630 C CA . ARG A 1 84 ? -3.760 -8.007 9.272 1.00 97.75 84 ARG A CA 1
ATOM 631 C C . ARG A 1 84 ? -2.655 -7.019 8.876 1.00 97.75 84 ARG A C 1
ATOM 633 O O . ARG A 1 84 ? -2.042 -7.180 7.823 1.00 97.75 84 ARG A O 1
ATOM 640 N N . LEU A 1 85 ? -2.370 -6.010 9.704 1.00 97.50 85 LEU A N 1
ATOM 641 C CA . LEU A 1 85 ? -1.302 -5.040 9.431 1.00 97.50 85 LEU A CA 1
ATOM 642 C C . LEU A 1 85 ? 0.100 -5.658 9.489 1.00 97.50 85 LEU A C 1
ATOM 644 O O . LEU A 1 85 ? 0.985 -5.210 8.766 1.00 97.50 85 LEU A O 1
ATOM 648 N N . HIS A 1 86 ? 0.303 -6.708 10.291 1.00 98.12 86 HIS A N 1
ATOM 649 C CA . HIS A 1 86 ? 1.566 -7.448 10.295 1.00 98.12 86 HIS A CA 1
ATOM 650 C C . HIS A 1 86 ? 1.804 -8.166 8.957 1.00 98.12 86 HIS A C 1
ATOM 652 O O . HIS A 1 86 ? 2.867 -7.975 8.373 1.00 98.12 86 HIS A O 1
ATOM 658 N N . ASP A 1 87 ? 0.803 -8.865 8.405 1.00 98.25 87 ASP A N 1
ATOM 659 C CA . ASP A 1 87 ? 0.866 -9.437 7.051 1.00 98.25 87 ASP A CA 1
ATOM 660 C C . ASP A 1 87 ? 1.206 -8.373 5.990 1.00 98.25 87 ASP A C 1
ATOM 662 O O . ASP A 1 87 ? 1.977 -8.637 5.071 1.00 98.25 87 ASP A O 1
ATOM 666 N N . LEU A 1 88 ? 0.638 -7.163 6.105 1.00 98.12 88 LEU A N 1
ATOM 667 C CA . LEU A 1 88 ? 0.901 -6.061 5.173 1.00 98.12 88 LEU A CA 1
ATOM 668 C C . LEU A 1 88 ? 2.346 -5.556 5.274 1.00 98.12 88 LEU A C 1
ATOM 670 O O . LEU A 1 88 ? 2.974 -5.313 4.248 1.00 98.12 88 LEU A O 1
ATOM 674 N N . LEU A 1 89 ? 2.888 -5.433 6.488 1.00 98.31 89 LEU A N 1
ATOM 675 C CA . LEU A 1 89 ? 4.285 -5.048 6.714 1.00 98.31 89 LEU A CA 1
ATOM 676 C C . LEU A 1 89 ? 5.262 -6.121 6.207 1.00 98.31 89 LEU A C 1
ATOM 678 O O . LEU A 1 89 ? 6.253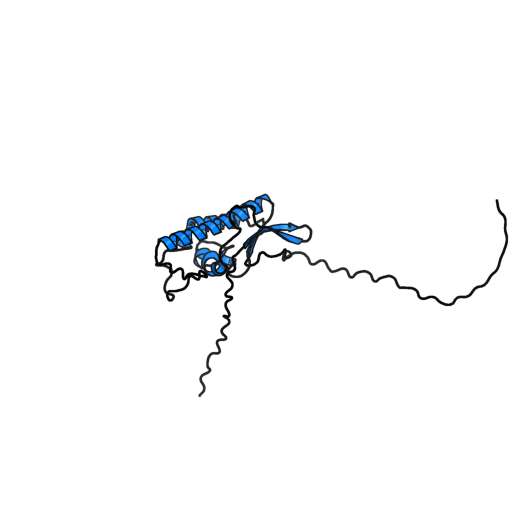 -5.783 5.558 1.00 98.31 89 LEU A O 1
ATOM 682 N N . GLU A 1 90 ? 4.967 -7.403 6.437 1.00 98.31 90 GLU A N 1
ATOM 683 C CA . GLU A 1 90 ? 5.736 -8.524 5.879 1.00 98.31 90 GLU A CA 1
ATOM 684 C C . GLU A 1 90 ? 5.685 -8.539 4.342 1.00 98.31 90 GLU A C 1
ATOM 686 O O . GLU A 1 90 ? 6.709 -8.744 3.690 1.00 98.31 90 GLU A O 1
ATOM 691 N N . GLU A 1 91 ? 4.522 -8.266 3.745 1.00 98.38 91 GLU A N 1
ATOM 692 C CA . GLU A 1 91 ? 4.345 -8.208 2.293 1.00 98.38 91 GLU A CA 1
ATOM 693 C C . GLU A 1 91 ? 5.051 -6.999 1.657 1.00 98.38 91 GLU A C 1
ATOM 695 O O . GLU A 1 91 ? 5.706 -7.143 0.622 1.00 98.38 91 GLU A O 1
ATOM 700 N N . CYS A 1 92 ? 4.991 -5.822 2.286 1.00 97.88 92 CYS A N 1
ATOM 701 C CA . CYS 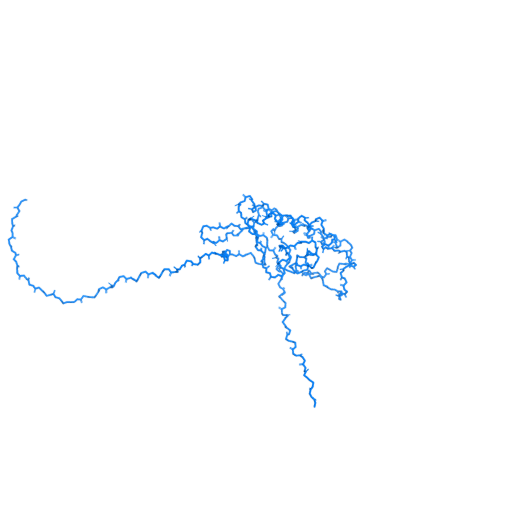A 1 92 ? 5.756 -4.654 1.856 1.00 97.88 92 CYS A CA 1
ATOM 702 C C . CYS A 1 92 ? 7.266 -4.921 1.907 1.00 97.88 92 CYS A C 1
ATOM 704 O O . CYS A 1 92 ? 7.960 -4.633 0.929 1.00 97.88 92 CYS A O 1
ATOM 706 N N . ALA A 1 93 ? 7.763 -5.538 2.984 1.00 97.56 93 ALA A N 1
ATOM 707 C CA . ALA A 1 93 ? 9.167 -5.915 3.105 1.00 97.56 93 ALA A CA 1
ATOM 708 C C . ALA A 1 93 ? 9.585 -6.944 2.041 1.00 97.56 93 ALA A C 1
ATOM 710 O O . ALA A 1 93 ? 10.591 -6.750 1.360 1.00 97.56 93 ALA A O 1
ATOM 711 N N . LEU A 1 94 ? 8.771 -7.982 1.825 1.00 97.69 94 LEU A N 1
ATOM 712 C CA . LEU A 1 94 ? 8.961 -8.989 0.780 1.00 97.69 94 LEU A CA 1
ATOM 713 C C . LEU A 1 94 ? 9.053 -8.367 -0.622 1.00 97.69 94 LEU A C 1
ATOM 715 O O . LEU A 1 94 ? 9.935 -8.736 -1.397 1.00 97.69 94 LEU A O 1
ATOM 719 N N . LEU A 1 95 ? 8.168 -7.424 -0.962 1.00 96.31 95 LEU A N 1
ATOM 720 C CA . LEU A 1 95 ? 8.199 -6.745 -2.260 1.00 96.31 95 LEU A CA 1
ATOM 721 C C . LEU A 1 95 ? 9.371 -5.761 -2.376 1.00 96.31 95 LEU A C 1
ATOM 723 O O . LEU A 1 95 ? 9.978 -5.680 -3.445 1.00 96.31 95 LEU A O 1
ATOM 727 N N . ARG A 1 96 ? 9.731 -5.059 -1.293 1.00 95.44 96 ARG A N 1
ATOM 728 C CA . ARG A 1 96 ? 10.868 -4.125 -1.235 1.00 95.44 96 ARG A CA 1
ATOM 729 C C . ARG A 1 96 ? 12.203 -4.853 -1.421 1.00 95.44 96 ARG A C 1
ATOM 731 O O . ARG A 1 96 ? 13.005 -4.457 -2.265 1.00 95.44 96 ARG A O 1
ATOM 738 N N . ASP A 1 97 ? 12.399 -5.973 -0.733 1.00 96.50 97 ASP A N 1
ATOM 739 C CA . ASP A 1 97 ? 13.599 -6.814 -0.844 1.00 96.50 97 ASP A CA 1
ATOM 740 C C . ASP A 1 97 ? 13.671 -7.570 -2.191 1.00 96.50 97 ASP A C 1
ATOM 742 O O . ASP A 1 97 ? 14.703 -8.144 -2.546 1.00 96.50 97 ASP A O 1
ATOM 746 N N . ARG A 1 98 ? 12.577 -7.572 -2.969 1.00 94.69 98 ARG A N 1
ATOM 747 C CA . ARG A 1 98 ? 12.450 -8.239 -4.278 1.00 94.69 98 ARG A CA 1
ATOM 748 C C . ARG A 1 98 ? 12.054 -7.288 -5.410 1.00 94.69 98 ARG A C 1
ATOM 750 O O . ARG A 1 98 ? 11.568 -7.746 -6.449 1.00 94.69 98 ARG A O 1
ATOM 757 N N . LEU A 1 99 ? 12.334 -5.988 -5.268 1.00 91.25 99 LEU A N 1
ATOM 758 C CA . LEU A 1 99 ? 12.043 -4.959 -6.279 1.00 91.25 99 LEU A CA 1
ATOM 759 C C . LEU A 1 99 ? 12.572 -5.311 -7.674 1.00 91.25 99 LEU A C 1
ATOM 761 O O . LEU A 1 99 ? 11.923 -4.993 -8.664 1.00 91.25 99 LEU A O 1
ATOM 765 N N . GLU A 1 100 ? 13.704 -6.012 -7.777 1.00 87.75 100 GLU A N 1
ATOM 766 C CA . GLU A 1 100 ? 14.251 -6.439 -9.070 1.00 87.75 100 GLU A CA 1
ATOM 767 C C . GLU A 1 100 ? 13.442 -7.535 -9.774 1.00 87.75 100 GLU A C 1
ATOM 769 O O . GLU A 1 100 ? 13.536 -7.682 -10.987 1.00 87.75 100 GLU A O 1
ATOM 774 N N . THR A 1 101 ? 12.661 -8.316 -9.027 1.00 87.50 101 THR A N 1
ATOM 775 C CA . THR A 1 101 ? 11.778 -9.366 -9.562 1.00 87.50 101 THR A CA 1
ATOM 776 C C . THR A 1 101 ? 10.361 -8.838 -9.788 1.00 87.50 101 THR A C 1
ATOM 778 O O . THR A 1 101 ? 9.706 -9.231 -10.752 1.00 87.50 101 THR A O 1
ATOM 781 N N . LEU A 1 102 ? 9.902 -7.907 -8.942 1.00 85.38 102 LEU A N 1
ATOM 782 C CA . LEU A 1 102 ? 8.662 -7.152 -9.150 1.00 85.38 102 LEU A CA 1
ATOM 783 C C . LEU A 1 102 ? 8.761 -6.268 -10.407 1.00 85.38 102 LEU A C 1
ATOM 785 O O . LEU A 1 102 ? 7.869 -6.277 -11.255 1.00 85.38 102 LEU A O 1
ATOM 789 N N . ILE A 1 103 ? 9.885 -5.559 -10.536 1.00 83.44 103 ILE A N 1
ATOM 790 C CA . ILE A 1 103 ? 10.240 -4.648 -11.628 1.00 83.44 103 ILE A CA 1
ATOM 791 C C . ILE A 1 103 ? 11.543 -5.159 -12.263 1.00 83.44 103 ILE A C 1
ATOM 793 O O . ILE A 1 103 ? 12.641 -4.668 -11.950 1.00 83.44 103 ILE A O 1
ATOM 797 N N . PRO A 1 104 ? 11.463 -6.175 -13.136 1.00 62.25 104 PRO A N 1
ATOM 798 C CA . PRO A 1 104 ? 12.627 -6.638 -13.871 1.00 62.25 104 PRO A CA 1
ATOM 799 C C . PRO A 1 104 ? 13.101 -5.574 -14.868 1.00 62.25 104 PRO A C 1
ATOM 801 O O . PRO A 1 104 ? 12.404 -4.597 -15.149 1.00 62.25 104 PRO A O 1
ATOM 804 N N . GLY A 1 105 ? 14.325 -5.752 -15.367 1.00 52.34 105 GLY A N 1
ATOM 805 C CA . GLY A 1 105 ? 14.916 -4.863 -16.366 1.00 52.34 105 GLY A CA 1
ATOM 806 C C . GLY A 1 105 ? 14.151 -4.853 -17.694 1.00 52.34 105 GLY A C 1
ATOM 807 O O . GLY A 1 105 ? 13.226 -5.639 -17.909 1.00 52.34 105 GLY A O 1
ATOM 808 N N . MET A 1 106 ? 14.576 -3.964 -18.596 1.00 48.03 106 MET A N 1
ATOM 809 C CA . MET A 1 106 ? 13.932 -3.712 -19.895 1.00 48.03 106 MET A CA 1
ATOM 810 C C . MET A 1 106 ? 13.684 -5.004 -20.696 1.00 48.03 106 MET A C 1
ATOM 812 O O . MET A 1 106 ? 12.626 -5.160 -21.299 1.00 48.03 106 MET A O 1
ATOM 816 N N . ASP A 1 107 ? 14.612 -5.960 -20.607 1.00 42.16 107 ASP A N 1
ATOM 817 C CA . ASP A 1 107 ? 14.599 -7.254 -21.309 1.00 42.16 107 ASP A CA 1
ATOM 818 C C . ASP A 1 107 ? 13.404 -8.163 -20.950 1.00 42.16 107 ASP A C 1
ATOM 820 O O . ASP A 1 107 ? 13.136 -9.141 -21.642 1.00 42.16 107 ASP A O 1
ATOM 824 N N . ALA A 1 108 ? 12.677 -7.861 -19.868 1.00 40.91 108 ALA A N 1
ATOM 825 C CA . ALA A 1 108 ? 11.521 -8.623 -19.392 1.00 40.91 108 ALA A CA 1
ATOM 826 C C . ALA A 1 108 ? 10.181 -7.870 -19.547 1.00 40.91 108 ALA A C 1
ATOM 828 O O . ALA A 1 108 ? 9.176 -8.259 -18.944 1.00 40.91 108 ALA A O 1
ATOM 829 N N . LEU A 1 109 ? 10.150 -6.785 -20.328 1.00 44.34 109 LEU A N 1
ATOM 830 C CA . LEU A 1 109 ? 8.944 -6.001 -20.652 1.00 44.34 109 LEU A CA 1
ATOM 831 C C . LEU A 1 109 ? 8.411 -6.291 -22.078 1.00 44.34 109 LEU A C 1
ATOM 833 O O . LEU A 1 109 ? 7.649 -5.515 -22.648 1.00 44.34 109 LEU A O 1
ATOM 837 N N . ASP A 1 110 ? 8.829 -7.434 -22.623 1.00 37.78 110 ASP A N 1
ATOM 838 C CA . ASP A 1 110 ? 8.469 -8.045 -23.909 1.00 37.78 110 ASP A CA 1
ATOM 839 C C . ASP A 1 110 ? 6.948 -8.279 -24.107 1.00 37.78 110 ASP A C 1
ATOM 841 O O . ASP A 1 110 ? 6.229 -8.461 -23.118 1.00 37.78 110 ASP A O 1
ATOM 845 N N . PRO A 1 111 ? 6.407 -8.375 -25.345 1.00 37.59 111 PRO A N 1
ATOM 846 C CA . PRO A 1 111 ? 6.846 -7.832 -26.638 1.00 37.59 111 PRO A CA 1
ATOM 847 C C . PRO A 1 111 ? 5.870 -6.744 -27.154 1.00 37.59 111 PRO A C 1
ATOM 849 O O . PRO A 1 111 ? 5.702 -6.555 -28.363 1.00 37.59 111 PRO A O 1
ATOM 852 N N . HIS A 1 112 ? 5.118 -6.083 -26.267 1.00 35.44 112 HIS A N 1
ATOM 853 C CA . HIS A 1 112 ? 4.067 -5.146 -26.679 1.00 35.44 112 HIS A CA 1
ATOM 854 C C . HIS A 1 112 ? 4.637 -3.889 -27.361 1.00 35.44 112 HIS A C 1
ATOM 856 O O . HIS A 1 112 ? 5.709 -3.400 -27.012 1.00 35.44 112 HIS A O 1
ATOM 862 N N . ALA A 1 113 ? 3.903 -3.365 -28.352 1.00 34.66 113 ALA A N 1
ATOM 863 C CA . ALA A 1 113 ? 4.362 -2.263 -29.198 1.00 34.66 113 ALA A CA 1
ATOM 864 C C . ALA A 1 113 ? 4.829 -1.042 -28.368 1.00 34.66 113 ALA A C 1
ATOM 866 O O . ALA A 1 113 ? 4.175 -0.692 -27.379 1.00 34.66 113 ALA A O 1
ATOM 867 N N . PRO A 1 114 ? 5.940 -0.381 -28.754 1.00 34.56 114 PRO A N 1
ATOM 868 C CA . PRO A 1 114 ? 6.658 0.550 -27.885 1.00 34.56 114 PRO A CA 1
ATOM 869 C C . PRO A 1 114 ? 5.821 1.791 -27.537 1.00 34.56 114 PRO A C 1
ATOM 871 O O . PRO A 1 114 ? 5.685 2.707 -28.347 1.00 34.56 114 PRO A O 1
ATOM 874 N N . GLY A 1 115 ? 5.290 1.834 -26.309 1.00 38.38 115 GLY A N 1
ATOM 875 C CA . GLY A 1 115 ? 4.487 2.966 -25.828 1.00 38.38 115 GLY A CA 1
ATOM 876 C C . GLY A 1 115 ? 3.845 2.849 -24.438 1.00 38.38 115 GLY A C 1
ATOM 877 O O . GLY A 1 115 ? 3.427 3.872 -23.899 1.00 38.38 115 GLY A O 1
ATOM 878 N N . TYR A 1 116 ? 3.768 1.660 -23.827 1.00 41.69 116 TYR A N 1
ATOM 879 C CA . TYR A 1 116 ? 2.967 1.438 -22.610 1.00 41.69 116 TYR A CA 1
ATOM 880 C C . TYR A 1 116 ? 3.690 1.689 -21.273 1.00 41.69 116 TYR A C 1
ATOM 882 O O . TYR A 1 116 ? 3.788 0.810 -20.426 1.00 41.69 116 TYR A O 1
ATOM 890 N N . TYR A 1 117 ? 4.083 2.947 -21.052 1.00 48.59 117 TYR A N 1
ATOM 891 C CA . TYR A 1 117 ? 4.106 3.563 -19.718 1.00 48.59 117 TYR A CA 1
ATOM 892 C C . TYR A 1 117 ? 3.484 4.961 -19.821 1.00 48.59 117 TYR A C 1
ATOM 894 O O . TYR A 1 117 ? 4.078 5.887 -20.377 1.00 48.59 117 TYR A O 1
ATOM 902 N N . VAL A 1 118 ? 2.253 5.112 -19.321 1.00 36.34 118 VAL A N 1
ATOM 903 C CA . VAL A 1 118 ? 1.501 6.372 -19.414 1.00 36.34 118 VAL A CA 1
ATOM 904 C C . VAL A 1 118 ? 1.810 7.251 -18.204 1.00 36.34 118 VAL A C 1
ATOM 906 O O . VAL A 1 118 ? 1.166 7.151 -17.165 1.00 36.34 118 VAL A O 1
ATOM 909 N N . ASN A 1 119 ? 2.788 8.140 -18.364 1.00 38.84 119 ASN A N 1
ATOM 910 C CA . ASN A 1 119 ? 2.935 9.328 -17.527 1.00 38.84 119 ASN A CA 1
ATOM 911 C C . ASN A 1 119 ? 2.237 10.501 -18.245 1.00 38.84 119 ASN A C 1
ATOM 913 O O . ASN A 1 119 ? 2.558 10.825 -19.392 1.00 38.84 119 ASN A O 1
ATOM 917 N N . THR A 1 120 ? 1.229 11.109 -17.617 1.00 47.25 120 THR A N 1
ATOM 918 C CA . THR A 1 120 ? 0.391 12.132 -18.260 1.00 47.25 120 THR A CA 1
ATOM 919 C C . THR A 1 120 ? 1.114 13.473 -18.356 1.00 47.25 120 THR A C 1
ATOM 921 O O . THR A 1 120 ? 1.107 14.267 -17.420 1.00 47.25 120 THR A O 1
ATOM 924 N N . GLY A 1 121 ? 1.723 13.717 -19.518 1.00 35.22 121 GLY A N 1
ATOM 925 C CA . GLY A 1 121 ? 2.457 14.942 -19.859 1.00 35.22 121 GLY A CA 1
ATOM 926 C C . GLY A 1 121 ? 3.770 14.658 -20.591 1.00 35.22 121 GLY A C 1
ATOM 927 O O . GLY A 1 121 ? 4.253 15.485 -21.358 1.00 35.22 121 GLY A O 1
ATOM 928 N N . SER A 1 122 ? 4.339 13.466 -20.408 1.00 37.12 122 SER A N 1
ATOM 929 C CA . SER A 1 122 ? 5.539 13.007 -21.108 1.00 37.12 122 SER A CA 1
ATOM 930 C C . SER A 1 122 ? 5.459 11.502 -21.310 1.00 37.12 122 SER A C 1
ATOM 932 O O . SER A 1 122 ? 5.359 10.761 -20.338 1.00 37.12 122 SER A O 1
ATOM 934 N N . HIS A 1 123 ? 5.554 11.032 -22.556 1.00 38.25 123 HIS A N 1
ATOM 935 C CA . HIS A 1 123 ? 5.753 9.607 -22.820 1.00 38.25 123 HIS A CA 1
ATOM 936 C C . HIS A 1 123 ? 7.111 9.187 -22.244 1.00 38.25 123 HIS A C 1
ATOM 938 O O . HIS A 1 123 ? 8.135 9.340 -22.911 1.00 38.25 123 HIS A O 1
ATOM 944 N N . VAL A 1 124 ? 7.127 8.656 -21.016 1.00 41.12 124 VAL A N 1
ATOM 945 C CA . VAL A 1 124 ? 8.327 8.065 -20.407 1.00 41.12 124 VAL A CA 1
ATOM 946 C C . VAL A 1 124 ? 8.565 6.708 -21.058 1.00 41.12 124 VAL A C 1
ATOM 948 O O . VAL A 1 124 ? 8.295 5.639 -20.517 1.00 41.12 124 VAL A O 1
ATOM 951 N N . ARG A 1 125 ? 9.090 6.791 -22.278 1.00 45.16 125 ARG A N 1
ATOM 952 C CA . ARG A 1 125 ? 9.925 5.768 -22.884 1.00 45.16 125 ARG A CA 1
ATOM 953 C C . ARG A 1 125 ? 11.023 5.417 -21.884 1.00 45.16 125 ARG A C 1
ATOM 955 O O . ARG A 1 125 ? 11.911 6.225 -21.620 1.00 45.16 125 ARG A O 1
ATOM 962 N N . ILE A 1 126 ? 10.952 4.214 -21.321 1.00 50.41 126 ILE A N 1
ATOM 963 C CA . ILE A 1 126 ? 12.030 3.642 -20.511 1.00 50.41 126 ILE A CA 1
ATOM 964 C C . ILE A 1 126 ? 13.128 3.186 -21.485 1.00 50.41 126 ILE A C 1
ATOM 966 O O . ILE A 1 126 ? 13.259 2.014 -21.812 1.00 50.41 126 ILE A O 1
ATOM 970 N N . GLU A 1 127 ? 13.857 4.166 -22.023 1.00 57.25 127 GLU A N 1
ATOM 971 C CA . GLU A 1 127 ? 14.952 4.000 -22.992 1.00 57.25 127 GLU A CA 1
ATOM 972 C C . GLU A 1 127 ? 16.333 3.914 -22.311 1.00 57.25 127 GLU A C 1
ATOM 974 O O . GLU A 1 127 ? 17.358 3.837 -22.985 1.00 57.25 127 GLU A O 1
ATOM 979 N N . SER A 1 128 ? 16.382 3.915 -20.972 1.00 64.75 128 SER A N 1
ATOM 980 C CA . SER A 1 128 ? 17.620 3.819 -20.197 1.00 64.75 128 SER A CA 1
ATOM 981 C C . SER A 1 128 ? 17.460 3.005 -18.908 1.00 64.75 128 SER A C 1
ATOM 983 O O . SER A 1 128 ? 16.397 2.964 -18.284 1.00 64.75 128 SER A O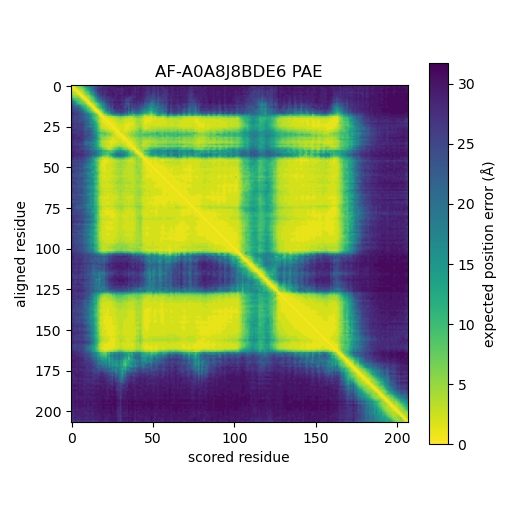 1
ATOM 985 N N . ALA A 1 129 ? 18.568 2.410 -18.454 1.00 71.56 129 ALA A N 1
ATOM 986 C CA . ALA A 1 129 ? 18.649 1.762 -17.144 1.00 71.56 129 ALA A CA 1
ATOM 987 C C . ALA A 1 129 ? 18.426 2.749 -15.978 1.00 71.56 129 ALA A C 1
ATOM 989 O O . ALA A 1 129 ? 17.937 2.356 -14.922 1.00 71.56 129 ALA A O 1
ATOM 990 N N . GLU A 1 130 ? 18.723 4.037 -16.180 1.00 74.88 130 GLU A N 1
ATOM 991 C CA . GLU A 1 130 ? 18.434 5.112 -15.225 1.00 74.88 130 GLU A CA 1
ATOM 992 C C . GLU A 1 130 ? 16.923 5.292 -15.017 1.00 74.88 130 GLU A C 1
ATOM 994 O O . GLU A 1 130 ? 16.475 5.393 -13.877 1.00 74.88 130 GLU A O 1
ATOM 999 N N . ALA A 1 131 ? 16.115 5.229 -16.082 1.00 71.56 131 ALA A N 1
ATOM 1000 C CA . ALA A 1 131 ? 14.658 5.279 -15.966 1.00 71.56 131 ALA A CA 1
ATOM 1001 C C . ALA A 1 131 ? 14.088 4.047 -15.229 1.00 71.56 131 ALA A C 1
ATOM 1003 O O . ALA A 1 131 ? 13.171 4.192 -14.419 1.00 71.56 131 ALA A O 1
ATOM 1004 N N . VAL A 1 132 ? 14.671 2.853 -15.422 1.00 74.62 132 VAL A N 1
ATOM 1005 C CA . VAL A 1 132 ? 14.333 1.654 -14.622 1.00 74.62 132 VAL A CA 1
ATOM 1006 C C . VAL A 1 132 ? 14.700 1.853 -13.147 1.00 74.62 132 VAL A C 1
ATOM 1008 O O . VAL A 1 132 ? 13.893 1.552 -12.269 1.00 74.62 132 VAL A O 1
ATOM 1011 N N . ALA A 1 133 ? 15.895 2.376 -12.856 1.00 80.94 133 ALA A N 1
ATOM 1012 C CA . ALA A 1 133 ? 16.349 2.638 -11.491 1.00 80.94 133 ALA A CA 1
ATOM 1013 C C . ALA A 1 133 ? 15.479 3.695 -10.786 1.00 80.94 133 ALA A C 1
ATOM 1015 O O . ALA A 1 133 ? 15.089 3.501 -9.634 1.00 80.94 133 ALA A O 1
ATOM 1016 N N . HIS A 1 134 ? 15.104 4.766 -11.492 1.00 81.25 134 HIS A N 1
ATOM 1017 C CA . HIS A 1 134 ? 14.188 5.787 -10.994 1.00 81.25 134 HIS A CA 1
ATOM 1018 C C . HIS A 1 134 ? 12.803 5.201 -10.691 1.00 81.25 134 HIS A C 1
ATOM 1020 O O . HIS A 1 134 ? 12.297 5.396 -9.590 1.00 81.25 134 HIS A O 1
ATOM 1026 N N . PHE A 1 135 ? 12.220 4.417 -11.608 1.00 83.94 135 PHE A N 1
ATOM 1027 C CA . PHE A 1 135 ? 10.921 3.768 -11.395 1.00 83.94 135 PHE A CA 1
ATOM 1028 C C . PHE A 1 135 ? 10.951 2.768 -10.224 1.00 83.94 135 PHE A C 1
ATOM 1030 O O . PHE A 1 135 ? 10.050 2.777 -9.384 1.00 83.94 135 PHE A O 1
ATOM 1037 N N . ARG A 1 136 ? 12.024 1.972 -10.092 1.00 87.44 136 ARG A N 1
ATOM 1038 C CA . ARG A 1 136 ? 12.263 1.110 -8.918 1.00 87.44 136 ARG A CA 1
ATOM 1039 C C . ARG A 1 136 ? 12.321 1.913 -7.618 1.00 87.44 136 ARG A C 1
ATOM 1041 O O . ARG A 1 136 ? 11.699 1.511 -6.640 1.00 87.44 136 ARG A O 1
ATOM 1048 N N . HIS A 1 137 ? 13.012 3.054 -7.610 1.00 88.19 137 HIS A N 1
ATOM 1049 C CA . HIS A 1 137 ? 13.050 3.960 -6.461 1.00 88.19 137 HIS A CA 1
ATOM 1050 C C . HIS A 1 137 ? 11.670 4.576 -6.160 1.00 88.19 137 HIS A C 1
ATOM 1052 O O . HIS A 1 137 ? 11.281 4.643 -4.996 1.00 88.19 137 HIS A O 1
ATOM 1058 N N . THR A 1 138 ? 10.877 4.943 -7.177 1.00 89.06 138 THR A N 1
ATOM 1059 C CA . THR A 1 138 ? 9.497 5.415 -6.970 1.00 89.06 138 THR A CA 1
ATOM 1060 C C . THR A 1 138 ? 8.629 4.335 -6.320 1.00 89.06 138 THR A C 1
ATOM 1062 O O . THR A 1 138 ? 7.943 4.621 -5.343 1.00 89.06 138 THR A O 1
ATOM 1065 N N . VAL A 1 139 ? 8.677 3.089 -6.807 1.00 91.25 139 VAL A N 1
ATOM 1066 C CA . VAL A 1 139 ? 7.913 1.972 -6.221 1.00 91.25 139 VAL A CA 1
ATOM 1067 C C . VAL A 1 139 ? 8.398 1.645 -4.805 1.00 91.25 139 VAL A C 1
ATOM 1069 O O . VAL A 1 139 ? 7.567 1.437 -3.925 1.00 91.25 139 VAL A O 1
ATOM 1072 N N . ALA A 1 140 ? 9.709 1.694 -4.540 1.00 93.19 140 ALA A N 1
ATOM 1073 C CA . ALA A 1 140 ? 10.261 1.568 -3.189 1.00 93.19 140 ALA A CA 1
ATOM 1074 C C . ALA A 1 140 ? 9.707 2.643 -2.238 1.00 93.19 140 ALA A C 1
ATOM 1076 O O . ALA A 1 140 ? 9.290 2.326 -1.126 1.00 93.19 140 ALA A O 1
ATOM 1077 N N . GLN A 1 141 ? 9.631 3.898 -2.691 1.00 91.94 141 GLN A N 1
ATOM 1078 C CA . GLN A 1 141 ? 9.046 4.988 -1.911 1.00 91.94 141 GLN A CA 1
ATOM 1079 C C . GLN A 1 141 ? 7.540 4.785 -1.682 1.00 91.94 141 GLN A C 1
ATOM 1081 O O . GLN A 1 141 ? 7.045 5.077 -0.600 1.00 91.94 141 GLN A O 1
ATOM 1086 N N . ARG A 1 142 ? 6.795 4.256 -2.661 1.00 93.25 142 ARG A N 1
ATOM 1087 C CA . ARG A 1 142 ? 5.365 3.937 -2.489 1.00 93.25 142 ARG A CA 1
ATOM 1088 C C . ARG A 1 142 ? 5.131 2.761 -1.536 1.00 93.25 142 ARG A C 1
ATOM 1090 O O . ARG A 1 142 ? 4.194 2.826 -0.749 1.00 93.25 142 ARG A O 1
ATOM 1097 N N . LEU A 1 143 ? 6.015 1.761 -1.509 1.00 95.50 143 LEU A N 1
ATOM 1098 C CA . LEU A 1 143 ? 6.022 0.740 -0.454 1.00 95.50 143 LEU A CA 1
ATOM 1099 C C . LEU A 1 143 ? 6.310 1.355 0.924 1.00 95.50 143 LEU A C 1
ATOM 1101 O O . LEU A 1 143 ? 5.561 1.092 1.857 1.00 95.50 143 LEU A O 1
ATOM 1105 N N . ALA A 1 144 ? 7.313 2.231 1.045 1.00 93.81 144 ALA A N 1
ATOM 1106 C CA . ALA A 1 144 ? 7.646 2.898 2.309 1.00 93.81 144 ALA A CA 1
ATOM 1107 C C . ALA A 1 144 ? 6.500 3.778 2.853 1.00 93.81 144 ALA A C 1
ATOM 1109 O O . ALA A 1 144 ? 6.316 3.880 4.067 1.00 93.81 144 ALA A O 1
ATOM 1110 N N . ASN A 1 145 ? 5.690 4.378 1.975 1.00 93.12 145 ASN A N 1
ATOM 1111 C CA . ASN A 1 145 ? 4.474 5.096 2.368 1.00 93.12 145 ASN A CA 1
ATOM 1112 C C . ASN A 1 145 ? 3.437 4.146 3.003 1.00 93.12 145 ASN A C 1
ATOM 1114 O O . ASN A 1 145 ? 2.859 4.472 4.039 1.00 93.12 145 ASN A O 1
ATOM 1118 N N . ILE A 1 146 ? 3.236 2.958 2.417 1.00 95.31 146 ILE A N 1
ATOM 1119 C CA . ILE A 1 146 ? 2.322 1.923 2.933 1.00 95.31 146 ILE A CA 1
ATOM 1120 C C . ILE A 1 146 ? 2.852 1.333 4.251 1.00 95.31 146 ILE A C 1
ATOM 1122 O O . ILE A 1 146 ? 2.085 1.206 5.204 1.00 95.31 146 ILE A O 1
ATOM 1126 N N . GLU A 1 147 ? 4.159 1.053 4.346 1.00 95.44 147 GLU A N 1
ATOM 1127 C CA . GLU A 1 147 ? 4.817 0.631 5.594 1.00 95.44 147 GLU A CA 1
ATOM 1128 C C . GLU A 1 147 ? 4.592 1.668 6.707 1.00 95.44 147 GLU A C 1
ATOM 1130 O O . GLU A 1 147 ? 4.209 1.318 7.822 1.00 95.44 147 GLU A O 1
ATOM 1135 N N . SER A 1 148 ? 4.767 2.957 6.399 1.00 94.38 148 SER A N 1
ATOM 1136 C CA . SER A 1 148 ? 4.614 4.046 7.371 1.00 94.38 148 SER A CA 1
ATOM 1137 C C . SER A 1 148 ? 3.164 4.231 7.832 1.00 94.38 148 SER A C 1
ATOM 1139 O O . SER A 1 148 ? 2.920 4.424 9.024 1.00 94.38 148 SER A O 1
ATOM 1141 N N . ALA A 1 149 ? 2.194 4.104 6.920 1.00 93.75 149 ALA A N 1
ATOM 1142 C CA . ALA A 1 149 ? 0.773 4.105 7.260 1.00 93.75 149 ALA A CA 1
ATOM 1143 C C . ALA A 1 149 ? 0.394 2.906 8.146 1.00 93.75 149 ALA A C 1
ATOM 1145 O O . ALA A 1 149 ? -0.279 3.085 9.157 1.00 93.75 149 ALA A O 1
ATOM 1146 N N . ALA A 1 150 ? 0.873 1.700 7.824 1.00 95.62 150 ALA A N 1
ATOM 1147 C CA . ALA A 1 150 ? 0.609 0.492 8.606 1.00 95.62 150 ALA A CA 1
ATOM 1148 C C . ALA A 1 150 ? 1.249 0.538 10.006 1.00 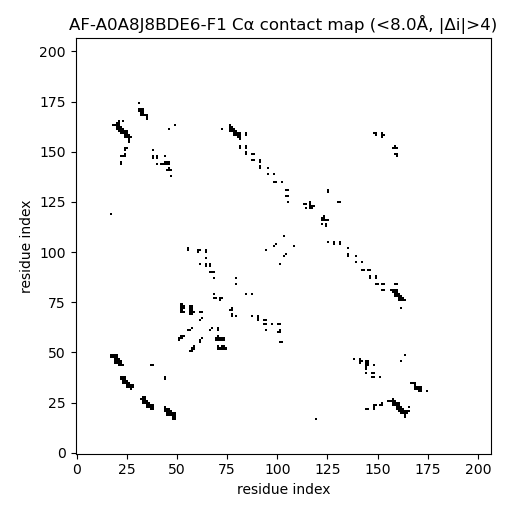95.62 150 ALA A C 1
ATOM 1150 O O . ALA A 1 150 ? 0.619 0.136 10.984 1.00 95.62 150 ALA A O 1
ATOM 1151 N N . MET A 1 151 ? 2.461 1.090 10.131 1.00 95.00 151 MET A N 1
ATOM 1152 C CA . MET A 1 151 ? 3.085 1.341 11.435 1.00 95.00 151 MET A CA 1
ATOM 1153 C C . MET A 1 151 ? 2.300 2.367 12.264 1.00 95.00 151 MET A C 1
ATOM 1155 O O . MET A 1 151 ? 2.137 2.168 13.467 1.00 95.00 151 MET A O 1
ATOM 1159 N N . TYR A 1 152 ? 1.771 3.433 11.650 1.00 93.81 152 TYR A N 1
ATOM 1160 C CA . TYR A 1 152 ? 0.926 4.394 12.367 1.00 93.81 152 TYR A CA 1
ATOM 1161 C C . TYR A 1 152 ? -0.422 3.785 12.780 1.00 93.81 152 TYR A C 1
ATOM 1163 O O . TYR A 1 152 ? -0.846 3.958 13.922 1.00 93.81 152 TYR A O 1
ATOM 1171 N N . ALA A 1 153 ? -1.048 3.003 11.897 1.00 94.44 153 ALA A N 1
ATOM 1172 C CA . ALA A 1 153 ? -2.285 2.275 12.167 1.00 94.44 153 ALA A CA 1
ATOM 1173 C C . ALA A 1 153 ? -2.154 1.344 13.389 1.00 94.44 153 ALA A C 1
ATOM 1175 O O . ALA A 1 153 ? -2.996 1.400 14.285 1.00 94.44 153 ALA A O 1
ATOM 1176 N N . LEU A 1 154 ? -1.050 0.589 13.500 1.00 95.00 154 LEU A N 1
ATOM 1177 C CA . LEU A 1 154 ? -0.744 -0.232 14.682 1.00 95.00 154 LEU A CA 1
ATOM 1178 C C . LEU A 1 154 ? -0.658 0.585 15.986 1.00 95.00 154 LEU A C 1
ATOM 1180 O O . LEU A 1 154 ? -1.090 0.103 17.030 1.00 95.00 154 LEU A O 1
ATOM 1184 N N . VAL A 1 155 ? -0.119 1.810 15.945 1.00 93.62 155 VAL A N 1
ATOM 1185 C CA . VAL A 1 155 ? 0.010 2.682 17.131 1.00 93.62 155 VAL A CA 1
ATOM 1186 C C . VAL A 1 155 ? -1.341 3.242 17.586 1.00 93.62 155 VAL A C 1
ATOM 1188 O O . VAL A 1 155 ? -1.554 3.399 18.787 1.00 93.62 155 VAL A O 1
ATOM 1191 N N . VAL A 1 156 ? -2.258 3.527 16.656 1.00 92.62 156 VAL A N 1
ATOM 1192 C CA . VAL A 1 156 ? -3.592 4.081 16.966 1.00 92.62 156 VAL A CA 1
ATOM 1193 C C . VAL A 1 156 ? -4.694 3.021 17.104 1.00 92.62 156 VAL A C 1
ATOM 1195 O O . VAL A 1 156 ? -5.841 3.371 17.364 1.00 92.62 156 VAL A O 1
ATOM 1198 N N . GLY A 1 157 ? -4.369 1.733 16.935 1.00 93.94 157 GLY A N 1
ATOM 1199 C CA . GLY A 1 157 ? -5.342 0.628 16.948 1.00 93.94 157 GLY A CA 1
ATOM 1200 C C . GLY A 1 157 ? -6.238 0.558 15.702 1.00 93.94 157 GLY A C 1
ATOM 1201 O O . GLY A 1 157 ? -7.275 -0.100 15.731 1.00 93.94 157 GLY A O 1
ATOM 1202 N N . GLY A 1 158 ? -5.853 1.253 14.631 1.00 94.19 158 GLY A N 1
ATOM 1203 C CA . GLY A 1 158 ? -6.593 1.368 13.378 1.00 94.19 158 GLY A CA 1
ATOM 1204 C C . GLY A 1 158 ? -6.179 0.353 12.309 1.00 94.19 158 GLY A C 1
ATOM 1205 O O . GLY A 1 158 ? -5.334 -0.510 12.541 1.00 94.19 158 GLY A O 1
ATOM 1206 N N . GLY A 1 159 ? -6.772 0.470 11.122 1.00 95.69 159 GLY A N 1
ATOM 1207 C CA . GLY A 1 159 ? -6.400 -0.257 9.903 1.00 95.69 159 GLY A CA 1
ATOM 1208 C C . GLY A 1 159 ? -5.889 0.675 8.797 1.00 95.69 159 GLY A C 1
ATOM 1209 O O . GLY A 1 159 ? -5.769 1.883 8.995 1.00 95.69 159 GLY A O 1
ATOM 1210 N N . VAL A 1 160 ? -5.594 0.128 7.615 1.00 95.62 160 VAL A N 1
ATOM 1211 C CA . VAL A 1 160 ? -5.149 0.891 6.429 1.00 95.62 160 VAL A CA 1
ATOM 1212 C C . VAL A 1 160 ? -6.138 0.716 5.279 1.00 95.62 160 VAL A C 1
ATOM 1214 O O . VAL A 1 160 ? -6.562 -0.400 4.989 1.00 95.62 160 VAL A O 1
ATOM 1217 N N . ALA A 1 161 ? -6.469 1.807 4.593 1.00 94.81 161 ALA A N 1
ATOM 1218 C CA . ALA A 1 161 ? -7.212 1.822 3.339 1.00 94.81 161 ALA A CA 1
ATOM 1219 C C . ALA A 1 161 ? -6.314 2.321 2.196 1.00 94.81 161 ALA A C 1
ATOM 1221 O O . ALA A 1 161 ? -5.586 3.300 2.357 1.00 94.81 161 ALA A O 1
ATOM 1222 N N . ILE A 1 162 ? -6.380 1.662 1.037 1.00 94.31 162 ILE A N 1
ATOM 1223 C CA . ILE A 1 162 ? -5.717 2.085 -0.199 1.00 94.31 162 ILE A CA 1
ATOM 1224 C C . ILE A 1 162 ? -6.764 2.182 -1.312 1.00 94.31 162 ILE A C 1
ATOM 1226 O O . ILE A 1 162 ? -7.340 1.164 -1.714 1.00 94.31 162 ILE A O 1
ATOM 1230 N N . SER A 1 163 ? -7.024 3.399 -1.797 1.00 90.69 163 SER A N 1
ATOM 1231 C CA . SER A 1 163 ? -8.162 3.687 -2.682 1.00 90.69 163 SER A CA 1
ATOM 1232 C C . SER A 1 163 ? -7.940 4.857 -3.644 1.00 90.69 163 SER A C 1
ATOM 1234 O O . SER A 1 163 ? -7.153 5.762 -3.388 1.00 90.69 163 SER A O 1
ATOM 1236 N N . THR A 1 164 ? -8.667 4.858 -4.766 1.00 80.75 164 THR A N 1
ATOM 1237 C CA . THR A 1 164 ? -8.626 5.931 -5.786 1.00 80.75 164 THR A CA 1
ATOM 1238 C C . THR A 1 164 ? -9.321 7.221 -5.358 1.00 80.75 164 THR A C 1
ATOM 1240 O O . THR A 1 164 ? -9.039 8.291 -5.887 1.00 80.75 164 THR A O 1
ATOM 1243 N N . ALA A 1 165 ? -10.247 7.137 -4.410 1.00 64.25 165 ALA A N 1
ATOM 1244 C CA . ALA A 1 165 ? -10.752 8.299 -3.697 1.00 64.25 165 ALA A CA 1
ATOM 1245 C C . ALA A 1 165 ? -10.147 8.320 -2.292 1.00 64.25 165 ALA A C 1
ATOM 1247 O O . ALA A 1 165 ? -10.009 7.265 -1.670 1.00 64.25 165 ALA A O 1
ATOM 1248 N N . ALA A 1 166 ? -9.906 9.514 -1.751 1.00 53.66 166 ALA A N 1
ATOM 1249 C CA . ALA A 1 166 ? -9.975 9.710 -0.307 1.00 53.66 166 ALA A CA 1
ATOM 1250 C C . ALA A 1 166 ? -11.432 9.433 0.109 1.00 53.66 166 ALA A C 1
ATOM 1252 O O . ALA A 1 166 ? -12.320 10.266 -0.097 1.00 53.66 166 ALA A O 1
ATOM 1253 N N . ARG A 1 167 ? -11.712 8.203 0.556 1.00 47.94 167 ARG A N 1
ATOM 1254 C CA . ARG A 1 167 ? -13.077 7.734 0.826 1.00 47.94 167 ARG A CA 1
ATOM 1255 C C . ARG A 1 167 ? -13.608 8.430 2.079 1.00 47.94 167 ARG A C 1
ATOM 1257 O O . ARG A 1 167 ? -13.028 8.330 3.152 1.00 47.94 167 ARG A O 1
ATOM 1264 N N . ALA A 1 168 ? -14.748 9.104 1.967 1.00 42.38 168 ALA A N 1
ATOM 1265 C CA . ALA A 1 168 ? -15.412 9.691 3.125 1.00 42.38 168 ALA A CA 1
ATOM 1266 C C . ALA A 1 168 ? -16.199 8.614 3.894 1.00 42.38 168 ALA A C 1
ATOM 1268 O O . ALA A 1 168 ? -17.337 8.319 3.540 1.00 42.38 168 ALA A O 1
ATOM 1269 N N . ALA A 1 169 ? -15.588 8.055 4.943 1.00 46.28 169 ALA A N 1
ATOM 1270 C CA . ALA A 1 169 ? -16.234 7.322 6.041 1.00 46.28 169 ALA A CA 1
ATOM 1271 C C . ALA A 1 169 ? -17.441 6.430 5.666 1.00 46.28 169 ALA A C 1
ATOM 1273 O O . ALA A 1 169 ? -18.562 6.642 6.158 1.00 46.28 169 ALA A O 1
ATOM 1274 N N . GLU A 1 170 ? -17.211 5.423 4.814 1.00 44.75 170 GLU A N 1
ATOM 1275 C CA . GLU A 1 170 ? -18.169 4.327 4.610 1.00 44.75 170 GLU A CA 1
ATOM 1276 C C . GLU A 1 170 ? -18.256 3.429 5.867 1.00 44.75 170 GLU A C 1
ATOM 1278 O O . GLU A 1 170 ? -17.269 3.295 6.599 1.00 44.75 170 GLU A O 1
ATOM 1283 N N . PRO A 1 171 ? -19.432 2.838 6.157 1.00 41.81 171 PRO A N 1
ATOM 1284 C CA . PRO A 1 171 ? -19.604 1.902 7.267 1.00 41.81 171 PRO A CA 1
ATOM 1285 C C . PRO A 1 171 ? -18.885 0.571 7.003 1.00 41.81 171 PRO A C 1
ATOM 1287 O O . PRO A 1 171 ? -18.689 0.177 5.851 1.00 41.81 171 PRO A O 1
ATOM 1290 N N . ALA A 1 172 ? -18.521 -0.143 8.070 1.00 49.62 172 ALA A N 1
ATOM 1291 C CA . ALA A 1 172 ? -17.927 -1.474 7.953 1.00 49.62 172 ALA A CA 1
ATOM 1292 C C . ALA A 1 172 ? -18.911 -2.481 7.303 1.00 49.62 172 ALA A C 1
ATOM 1294 O O . ALA A 1 172 ? -20.110 -2.432 7.593 1.00 49.62 172 ALA A O 1
ATOM 1295 N N . PRO A 1 173 ?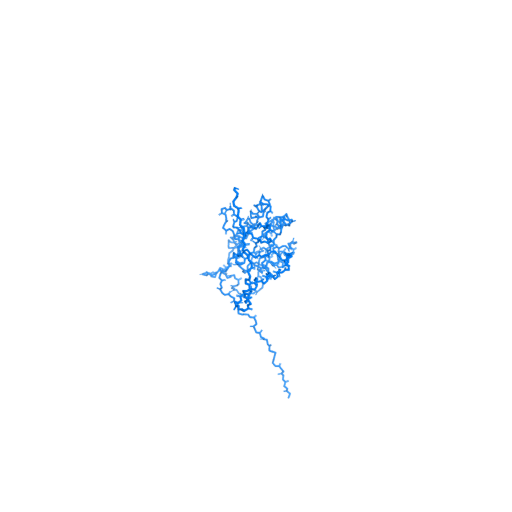 -18.439 -3.423 6.458 1.00 51.91 173 PRO A N 1
ATOM 1296 C CA . PRO A 1 173 ? -19.312 -4.317 5.684 1.00 51.91 173 PRO A CA 1
ATOM 1297 C C . PRO A 1 173 ? -20.110 -5.323 6.532 1.00 51.91 173 PRO A C 1
ATOM 1299 O O . PRO A 1 173 ? -21.123 -5.830 6.058 1.00 51.91 173 PRO A O 1
ATOM 1302 N N . ASP A 1 174 ? -19.677 -5.580 7.770 1.00 49.78 174 ASP A N 1
ATOM 1303 C CA . ASP A 1 174 ? -20.329 -6.475 8.738 1.00 49.78 174 ASP A CA 1
ATOM 1304 C C . ASP A 1 174 ? -20.995 -5.718 9.908 1.00 49.78 174 ASP A C 1
ATOM 1306 O O . ASP A 1 174 ? -21.364 -6.324 10.916 1.00 49.78 174 ASP A O 1
ATOM 1310 N N . ALA A 1 175 ? -21.169 -4.392 9.806 1.00 48.12 175 ALA A N 1
ATOM 1311 C CA . ALA A 1 175 ? -21.945 -3.642 10.792 1.00 48.12 175 ALA A CA 1
ATOM 1312 C C . ALA A 1 175 ? -23.405 -4.151 10.791 1.00 48.12 175 ALA A C 1
ATOM 1314 O O . ALA A 1 175 ? -24.061 -4.108 9.743 1.00 48.12 175 ALA A O 1
ATOM 1315 N N . PRO A 1 176 ? -23.948 -4.641 11.925 1.00 40.75 176 PRO A N 1
ATOM 1316 C CA . PRO A 1 176 ? -25.318 -5.127 11.963 1.00 40.75 176 PRO A CA 1
ATOM 1317 C C . PRO A 1 176 ? -26.265 -3.957 11.703 1.00 40.75 176 PRO A C 1
ATOM 1319 O O . PRO A 1 176 ? -26.319 -3.007 12.480 1.00 40.75 176 PRO A O 1
ATOM 1322 N N . VAL A 1 177 ? -27.021 -4.032 10.606 1.00 53.41 177 VAL A N 1
ATOM 1323 C CA . VAL A 1 177 ? -28.059 -3.04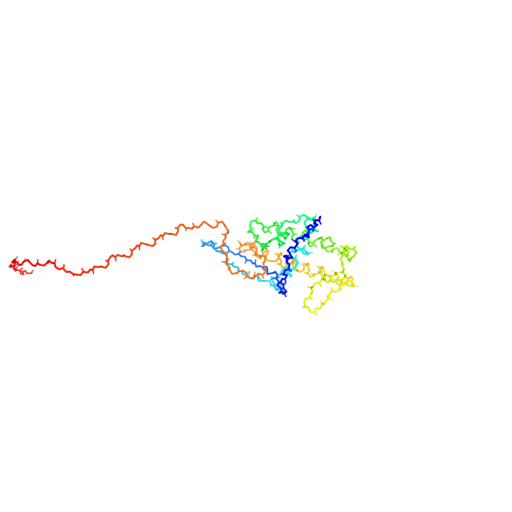6 10.290 1.00 53.41 177 VAL A CA 1
ATOM 1324 C C . VAL A 1 177 ? -29.100 -3.094 11.404 1.00 53.41 177 VAL A C 1
ATOM 1326 O O . VAL A 1 177 ? -29.906 -4.027 11.454 1.00 53.41 177 VAL A O 1
ATOM 1329 N N . GLU A 1 178 ? -29.074 -2.107 12.305 1.00 49.28 178 GLU A N 1
ATOM 1330 C CA . GLU A 1 178 ? -30.090 -1.993 13.347 1.00 49.28 178 GLU A CA 1
ATOM 1331 C C . GLU A 1 178 ? -31.477 -1.975 12.690 1.00 49.28 178 GLU A C 1
ATOM 1333 O O . GLU A 1 178 ? -31.710 -1.190 11.760 1.00 49.28 178 GLU A O 1
ATOM 1338 N N . PRO A 1 179 ? -32.416 -2.831 13.136 1.00 44.69 179 PRO A N 1
ATOM 1339 C CA . PRO A 1 179 ? -33.758 -2.840 12.583 1.00 44.69 179 PRO A CA 1
ATOM 1340 C C . PRO A 1 179 ? -34.391 -1.485 12.884 1.00 44.69 179 PRO A C 1
ATOM 1342 O O . PRO A 1 179 ? -34.664 -1.172 14.041 1.00 44.69 179 PRO A O 1
ATOM 1345 N N . THR A 1 180 ? -34.596 -0.673 11.843 1.00 48.97 180 THR A N 1
ATOM 1346 C CA . THR A 1 180 ? -35.056 0.713 11.972 1.00 48.97 180 THR A CA 1
ATOM 1347 C C . THR A 1 180 ? -36.391 0.749 12.708 1.00 48.97 180 THR A C 1
ATOM 1349 O O . THR A 1 180 ? -37.439 0.481 12.119 1.00 48.97 180 THR A O 1
ATOM 1352 N N . VAL A 1 181 ? -36.348 1.051 14.008 1.00 47.19 181 VAL A N 1
ATOM 1353 C CA . VAL A 1 181 ? -37.536 1.063 14.860 1.00 47.19 181 VAL A CA 1
ATOM 1354 C C . VAL A 1 181 ? -38.461 2.159 14.330 1.00 47.19 181 VAL A C 1
ATOM 1356 O O . VAL A 1 181 ? -38.070 3.331 14.350 1.00 47.19 181 VAL A O 1
ATOM 1359 N N . PRO A 1 182 ? -39.662 1.825 13.821 1.00 47.69 182 PRO A N 1
ATOM 1360 C CA . PRO A 1 182 ? -40.557 2.835 13.284 1.00 47.69 182 PRO A CA 1
ATOM 1361 C C . PRO A 1 182 ? -40.946 3.782 14.417 1.00 47.69 182 PRO A C 1
ATOM 1363 O O . PRO A 1 182 ? -41.400 3.338 15.474 1.00 47.69 182 PRO A O 1
ATOM 1366 N N . SER A 1 183 ? -40.742 5.086 14.209 1.00 62.06 183 SER A N 1
ATOM 1367 C CA . SER A 1 183 ? -41.043 6.092 15.227 1.00 62.06 183 SER A CA 1
ATOM 1368 C C . SER A 1 183 ? -42.494 5.946 15.702 1.00 62.06 183 SER A C 1
ATOM 1370 O O . SER A 1 183 ? -43.388 5.797 14.861 1.00 62.06 183 SER A O 1
ATOM 1372 N N . PRO A 1 184 ? -42.761 5.993 17.021 1.00 51.72 184 PRO A N 1
ATOM 1373 C CA . PRO A 1 184 ? -44.126 5.921 17.520 1.00 51.72 184 PRO A CA 1
ATOM 1374 C C . PRO A 1 184 ? -44.942 7.067 16.918 1.00 51.72 184 PRO A C 1
ATOM 1376 O O . PRO A 1 184 ? -44.496 8.217 16.898 1.00 51.72 184 PRO A O 1
ATOM 1379 N N . CYS A 1 185 ? -46.131 6.748 16.403 1.00 43.03 185 CYS A N 1
ATOM 1380 C CA . CYS A 1 185 ? -47.020 7.750 15.825 1.00 43.03 185 CYS A CA 1
ATOM 1381 C C . CYS A 1 185 ? -47.333 8.841 16.858 1.00 43.03 185 CYS A C 1
ATOM 1383 O O . CYS A 1 185 ? -47.579 8.542 18.028 1.00 43.03 185 CYS A O 1
ATOM 1385 N N . ALA A 1 186 ? -47.338 10.100 16.414 1.00 53.34 186 ALA A N 1
ATOM 1386 C CA . ALA A 1 186 ? -47.683 11.228 17.270 1.00 53.34 186 ALA A CA 1
ATOM 1387 C C . ALA A 1 186 ? -49.091 11.042 17.881 1.00 53.34 186 ALA A C 1
ATOM 1389 O O . ALA A 1 186 ? -49.983 10.524 17.200 1.00 53.34 186 ALA A O 1
ATOM 1390 N N . PRO A 1 187 ? -49.312 11.454 19.145 1.00 48.81 187 PRO A N 1
ATOM 1391 C CA . PRO A 1 187 ? -50.612 11.317 19.792 1.00 48.81 187 PRO A CA 1
ATOM 1392 C C . PRO A 1 187 ? -51.692 12.100 19.037 1.00 48.81 187 PRO A C 1
ATOM 1394 O O . PRO A 1 187 ? -51.444 13.193 18.524 1.00 48.81 187 PRO A O 1
ATOM 1397 N N . CYS A 1 188 ? -52.901 11.537 18.976 1.00 40.78 188 CYS A N 1
ATOM 1398 C CA . CYS A 1 188 ? -54.019 12.114 18.232 1.00 40.78 188 CYS A CA 1
ATOM 1399 C C . CYS A 1 188 ? -54.346 13.542 18.693 1.00 40.78 188 CYS A C 1
ATOM 1401 O O . CYS A 1 188 ? -54.588 13.782 19.876 1.00 40.78 188 CYS A O 1
ATOM 1403 N N . ALA A 1 189 ? -54.443 14.472 17.742 1.00 43.94 189 ALA A N 1
ATOM 1404 C CA . ALA A 1 189 ? -54.995 15.794 18.001 1.00 43.94 189 ALA A CA 1
ATOM 1405 C C . ALA A 1 189 ? -56.514 15.693 18.224 1.00 43.94 189 ALA A C 1
ATOM 1407 O O . ALA A 1 189 ? -57.249 15.241 17.344 1.00 43.94 189 ALA A O 1
ATOM 1408 N N . CYS A 1 190 ? -56.989 16.122 19.393 1.00 41.06 190 CYS A N 1
ATOM 1409 C CA . CYS A 1 190 ? -58.419 16.207 19.684 1.00 41.06 190 CYS A CA 1
ATOM 1410 C C . CYS A 1 190 ? -59.092 17.317 18.859 1.00 41.06 190 CYS A C 1
ATOM 1412 O O . CYS A 1 190 ? -58.534 18.401 18.694 1.00 41.06 190 CYS A O 1
ATOM 1414 N N . ALA A 1 191 ? -60.336 17.080 18.436 1.00 39.66 191 ALA A N 1
ATOM 1415 C CA . ALA A 1 191 ? -61.255 18.113 17.958 1.00 39.66 191 ALA A CA 1
ATOM 1416 C C . ALA A 1 191 ? -62.429 18.251 18.955 1.00 39.66 191 ALA A C 1
ATOM 1418 O O . ALA A 1 191 ? -62.858 17.236 19.509 1.00 39.66 191 ALA A O 1
ATOM 1419 N N . PRO A 1 192 ? -62.938 19.467 19.232 1.00 50.47 192 PRO A N 1
ATOM 1420 C CA . PRO A 1 192 ? -63.899 19.696 20.313 1.00 50.47 192 PRO A CA 1
ATOM 1421 C C . PRO A 1 192 ? -65.366 19.558 19.871 1.00 50.47 192 PRO A C 1
ATOM 1423 O O . PRO A 1 192 ? -65.725 19.976 18.771 1.00 50.47 192 PRO A O 1
ATOM 1426 N N . GLY A 1 193 ? -66.243 19.093 20.770 1.00 49.69 193 GLY A N 1
ATOM 1427 C CA . GLY A 1 193 ? -67.691 19.285 20.618 1.00 49.69 193 GLY A CA 1
ATOM 1428 C C . GLY A 1 193 ? -68.597 18.374 21.457 1.00 49.69 193 GLY A C 1
ATOM 1429 O O . GLY A 1 193 ? -68.486 17.159 21.392 1.00 49.69 193 GLY A O 1
ATOM 1430 N N . SER A 1 194 ? -69.574 18.999 22.128 1.00 48.97 194 SER A N 1
ATOM 1431 C CA . SER A 1 194 ? -70.835 18.419 22.636 1.00 48.97 194 SER A CA 1
ATOM 1432 C C . SER A 1 194 ? -70.786 17.359 23.758 1.00 48.97 194 SER A C 1
ATOM 1434 O O . SER A 1 194 ? -70.752 16.160 23.503 1.00 48.97 194 SER A O 1
ATOM 1436 N N . CYS A 1 195 ? -70.895 17.842 25.004 1.00 39.66 195 CYS A N 1
ATOM 1437 C CA . CYS A 1 195 ? -71.675 17.299 26.139 1.00 39.66 195 CYS A CA 1
ATOM 1438 C C . CYS A 1 195 ? -71.542 18.336 27.282 1.00 39.66 195 CYS A C 1
ATOM 1440 O O . CYS A 1 195 ? -70.499 18.392 27.920 1.00 39.66 195 CYS A O 1
ATOM 1442 N N . ALA A 1 196 ? -72.386 19.370 27.362 1.00 42.69 196 ALA A N 1
ATOM 1443 C CA . ALA A 1 196 ? -73.748 19.355 27.918 1.00 42.69 196 ALA A CA 1
ATOM 1444 C C . ALA A 1 196 ? -73.759 19.241 29.460 1.00 42.69 196 ALA A C 1
ATOM 1446 O O . ALA A 1 196 ? -73.589 18.151 30.001 1.00 42.69 196 ALA A O 1
ATOM 1447 N N . ASP A 1 197 ? -73.971 20.380 30.133 1.00 47.44 197 ASP A N 1
ATOM 1448 C CA . ASP A 1 197 ? -74.182 20.513 31.585 1.00 47.44 197 ASP A CA 1
ATOM 1449 C C . ASP A 1 197 ? -75.346 19.653 32.115 1.00 47.44 197 ASP A C 1
ATOM 1451 O O . ASP A 1 197 ? -76.296 19.355 31.379 1.00 47.44 197 ASP A O 1
ATOM 1455 N N . PRO A 1 198 ? -75.314 19.301 33.416 1.00 54.47 198 PRO A N 1
ATOM 1456 C CA . PRO A 1 198 ? -76.117 20.104 34.350 1.00 54.47 198 PRO A CA 1
ATOM 1457 C C . PRO A 1 198 ? -75.461 20.426 35.719 1.00 54.47 198 PRO A C 1
ATOM 1459 O O . PRO A 1 198 ? -74.825 19.581 36.344 1.00 54.47 198 PRO A O 1
ATOM 1462 N N . GLN A 1 199 ? -75.736 21.641 36.217 1.00 48.81 199 GLN A N 1
ATOM 1463 C CA . GLN A 1 199 ? -75.762 22.030 37.648 1.00 48.81 199 GLN A CA 1
ATOM 1464 C C . GLN A 1 199 ? -76.891 21.295 38.426 1.00 48.81 199 GLN A C 1
ATOM 1466 O O . GLN A 1 199 ? -77.746 20.701 37.759 1.00 48.81 199 GLN A O 1
ATOM 1471 N N . PRO A 1 200 ? -77.018 21.391 39.777 1.00 63.06 200 PRO A N 1
ATOM 1472 C CA . PRO A 1 200 ? -76.265 22.171 40.789 1.00 63.06 200 PRO A CA 1
ATOM 1473 C C . PRO A 1 200 ? -75.504 21.225 41.768 1.00 63.06 200 PRO A C 1
ATOM 1475 O O . PRO A 1 200 ? -75.181 20.121 41.340 1.00 63.06 200 PRO A O 1
ATOM 1478 N N . ASP A 1 201 ? -75.057 21.512 43.004 1.00 46.59 201 ASP A N 1
ATOM 1479 C CA . ASP A 1 201 ? -75.218 22.555 44.059 1.00 46.59 201 ASP A CA 1
ATOM 1480 C C . ASP A 1 201 ? -73.813 22.906 44.642 1.00 46.59 201 ASP A C 1
ATOM 1482 O O . ASP A 1 201 ? -72.858 22.194 44.336 1.00 46.59 201 ASP A O 1
ATOM 1486 N N . ALA A 1 202 ? -73.503 24.057 45.268 1.00 56.59 202 ALA A N 1
ATOM 1487 C CA . ALA A 1 202 ? -74.009 24.785 46.460 1.00 56.59 202 ALA A CA 1
ATOM 1488 C C . ALA A 1 202 ? -73.440 24.283 47.820 1.00 56.59 202 ALA A C 1
ATOM 1490 O O . ALA A 1 202 ? -73.124 23.104 47.949 1.00 56.59 202 ALA A O 1
ATOM 1491 N N . ASP A 1 203 ? -73.300 25.211 48.786 1.00 51.62 203 ASP A N 1
ATOM 1492 C CA . ASP A 1 203 ? -72.598 25.129 50.095 1.00 51.62 203 ASP A CA 1
ATOM 1493 C C . ASP A 1 203 ? -71.068 24.830 50.071 1.00 51.62 203 ASP A C 1
ATOM 1495 O O . ASP A 1 203 ? -70.555 24.220 49.136 1.00 51.62 203 ASP A O 1
ATOM 1499 N N . ASP A 1 204 ? -70.264 25.135 51.106 1.00 55.69 204 ASP A N 1
ATOM 1500 C CA . ASP A 1 204 ? -70.062 26.389 51.878 1.00 55.69 204 ASP A CA 1
ATOM 1501 C C . ASP A 1 204 ? -68.758 26.251 52.735 1.00 55.69 204 ASP A C 1
ATOM 1503 O O . ASP A 1 204 ? -68.116 25.202 52.719 1.00 55.69 204 ASP A O 1
ATOM 1507 N N . THR A 1 205 ? -68.431 27.255 53.563 1.00 58.97 205 THR A N 1
ATOM 1508 C CA . THR A 1 205 ? -67.583 27.189 54.784 1.00 58.97 205 THR A CA 1
ATOM 1509 C C . THR A 1 205 ? -66.045 27.109 54.629 1.00 58.97 205 THR A C 1
ATOM 1511 O O . THR A 1 205 ? -65.449 26.048 54.459 1.00 58.97 205 THR A O 1
ATOM 1514 N N . GLU A 1 206 ? -65.403 28.268 54.844 1.00 47.69 206 GLU A N 1
ATOM 1515 C CA . GLU A 1 206 ? -64.012 28.462 55.329 1.00 47.69 206 GLU A CA 1
ATOM 1516 C C . GLU A 1 206 ? -63.829 27.873 56.757 1.00 47.69 206 GLU A C 1
ATOM 1518 O O . GLU A 1 206 ? -64.825 27.781 57.487 1.00 47.69 206 GLU A O 1
ATOM 1523 N N . PRO A 1 207 ? -62.612 27.485 57.209 1.00 68.88 207 PRO A N 1
ATOM 1524 C CA . PRO A 1 207 ? -61.583 28.478 57.585 1.00 68.88 207 PRO A CA 1
ATOM 1525 C C . PRO A 1 207 ? -60.105 28.094 57.313 1.00 68.88 207 PRO A C 1
ATOM 1527 O O . PRO A 1 207 ? -59.822 26.924 56.969 1.00 68.88 207 PRO A O 1
#

Solvent-accessible surface area (backbone atoms only — not comparable to full-atom values): 12914 Å² total; per-residue (Å²): 141,84,83,83,77,85,83,76,79,82,87,71,87,73,80,89,69,93,41,49,18,35,38,30,25,28,38,80,45,97,85,41,31,29,57,61,42,73,49,102,51,98,58,86,36,38,61,46,46,54,70,35,21,48,73,49,37,31,17,73,44,31,45,71,75,66,46,72,66,61,38,42,38,54,78,42,70,41,75,38,54,53,97,43,36,65,61,50,44,54,42,41,49,55,48,57,80,33,41,64,66,62,55,54,60,77,90,74,65,74,87,66,76,93,69,93,42,92,46,97,91,49,81,56,71,74,83,44,72,64,52,51,52,50,52,52,49,52,51,47,52,23,39,50,38,52,44,51,32,38,56,50,11,64,75,73,73,12,20,34,37,40,25,71,52,89,67,81,52,60,62,50,94,81,52,78,80,72,78,79,74,77,75,80,77,78,81,83,83,84,80,90,82,91,84,83,88,80,84,89,85,84,90,81,85,86,135